Protein AF-A0A520ZR31-F1 (afdb_monomer_lite)

Foldseek 3Di:
DDDPVNVVVVVLVVQQVVQVVLLVVLLVVLCVCVVPLDDQAQCVVVLLVLLLCVLCVPPVCVVPDGDDDDQALACQVVVVSVPNVCSVDVSVNVSVLLSCLLSLLLVLLQLLVCLQPVTGHNVSSVCSVVSCDPCNSNCSRLLSNLQSLLSNLNSVLSNCPVPDPVVSCVSNVVSLVVSSSSHVVSSVVSVVVVVVVVVVVVVVVVVVVVD

Secondary structure (DSSP, 8-state):
---HHHHHHHHHHHHHHHHHHHHHHHHHHHGGGTT-SS-S-TTHHHHHHHHHHHH-TTSTTTTT--------S--HHHHHHTSHHHHS-HHHHHHHHHHHHHHHHHHHHHHHHHHHHSS--SGGGGGGGGTTSHHHHHT-HHHHHHHHHHHHHHHHHHHGGGS-HHHHHHHHHHHHHHHHHH-HHHHHHHHHHHHHHHHHHHHHHHHTT--

Sequence (211 aa):
MTTAADERRDAEVGEGLIAALGFLALAAVNLILWPIDYPPLVDLPNHLARHAIQCDPESGLARYYEYGFVWVPNLTAELIHALPMACASLLTTQKVLIQLATTGLLASVLVLHFAVWRRWSVWPLLAAFASHHMAFAYGFENYMLAMPPVLLVLAVWFTMAGCGPVARLLAMVPLAGAVYVLHVYAFAFLFGAIALLEAGFWWRGRARMSG

Radius of gyration: 20.99 Å; chains: 1; bounding box: 55×36×74 Å

Structure (mmCIF, N/CA/C/O backbone):
data_AF-A0A520ZR31-F1
#
_entry.id   AF-A0A520ZR31-F1
#
loop_
_atom_site.group_PDB
_atom_site.id
_atom_site.type_symbol
_atom_site.label_atom_id
_atom_site.label_alt_id
_atom_site.label_comp_id
_atom_site.label_asym_id
_atom_site.label_entity_id
_atom_site.label_seq_id
_atom_site.pdbx_PDB_ins_code
_atom_site.Cartn_x
_atom_site.Cartn_y
_atom_site.Cartn_z
_atom_site.occupancy
_atom_site.B_iso_or_equiv
_atom_site.auth_seq_id
_atom_site.auth_comp_id
_atom_site.auth_asym_id
_atom_site.auth_atom_id
_atom_site.pdbx_PDB_model_num
ATOM 1 N N . MET A 1 1 ? -3.424 20.682 39.945 1.00 70.25 1 MET A N 1
ATOM 2 C CA . MET A 1 1 ? -3.963 19.349 40.272 1.00 70.25 1 MET A CA 1
ATOM 3 C C . MET A 1 1 ? -4.589 18.835 38.987 1.00 70.25 1 MET A C 1
ATOM 5 O O . MET A 1 1 ? -5.661 19.300 38.621 1.00 70.25 1 MET A O 1
ATOM 9 N N . THR A 1 2 ? -3.837 18.052 38.214 1.00 68.06 2 THR A N 1
ATOM 10 C CA . THR A 1 2 ? -4.302 17.449 36.956 1.00 68.06 2 THR A CA 1
ATOM 11 C C . THR A 1 2 ? -5.425 16.465 37.268 1.00 68.06 2 THR A C 1
ATOM 13 O O . THR A 1 2 ? -5.414 15.803 38.305 1.00 68.06 2 THR A O 1
ATOM 16 N N . THR A 1 3 ? -6.457 16.437 36.429 1.00 85.12 3 THR A N 1
ATOM 17 C CA . THR A 1 3 ? -7.585 15.515 36.619 1.00 85.12 3 THR A CA 1
ATOM 18 C C . THR A 1 3 ? -7.261 14.172 35.965 1.00 85.12 3 THR A C 1
ATOM 20 O O . THR A 1 3 ? -6.494 14.130 35.009 1.00 85.12 3 THR A O 1
ATOM 23 N N . ALA A 1 4 ? -7.888 13.077 36.400 1.00 81.56 4 ALA A N 1
ATOM 24 C CA . ALA A 1 4 ? -7.701 11.757 35.779 1.00 81.56 4 ALA A CA 1
ATOM 25 C C . ALA A 1 4 ? -8.040 11.727 34.266 1.00 81.56 4 ALA A C 1
ATOM 27 O O . ALA A 1 4 ? -7.573 10.856 33.532 1.00 81.56 4 ALA A O 1
ATOM 28 N N . ALA A 1 5 ? -8.856 12.674 33.787 1.00 79.31 5 ALA A N 1
ATOM 29 C CA . ALA A 1 5 ? -9.145 12.855 32.364 1.00 79.31 5 ALA A CA 1
ATOM 30 C C . ALA A 1 5 ? -7.967 13.487 31.599 1.00 79.31 5 ALA A C 1
ATOM 32 O O . ALA A 1 5 ? -7.744 13.149 30.439 1.00 79.31 5 ALA A O 1
ATOM 33 N N . ASP A 1 6 ? -7.213 14.370 32.255 1.00 80.19 6 ASP A N 1
ATOM 34 C CA . ASP A 1 6 ? -6.007 15.002 31.711 1.00 80.19 6 ASP A CA 1
ATOM 35 C C . ASP A 1 6 ? -4.883 13.966 31.572 1.00 80.19 6 ASP A C 1
ATOM 37 O O . ASP A 1 6 ? -4.320 13.802 30.497 1.00 80.19 6 ASP A O 1
ATOM 41 N N . GLU A 1 7 ? -4.682 13.139 32.605 1.00 80.69 7 GLU A N 1
ATOM 42 C CA . GLU A 1 7 ? -3.691 12.051 32.593 1.00 80.69 7 GLU A CA 1
ATOM 43 C C . GLU A 1 7 ? -3.974 10.999 31.508 1.00 80.69 7 GLU A C 1
ATOM 45 O O . GLU A 1 7 ? -3.055 10.517 30.846 1.00 80.69 7 GLU A O 1
ATOM 50 N N . ARG A 1 8 ? -5.251 10.653 31.280 1.00 79.69 8 ARG A N 1
ATOM 51 C CA . ARG A 1 8 ? -5.645 9.756 30.179 1.00 79.69 8 ARG A CA 1
ATOM 52 C C . ARG A 1 8 ? -5.356 10.359 28.812 1.00 79.69 8 ARG A C 1
ATOM 54 O O . ARG A 1 8 ? -4.862 9.653 27.937 1.00 79.69 8 ARG A O 1
ATOM 61 N N . ARG A 1 9 ? -5.671 11.641 28.626 1.00 81.81 9 ARG A N 1
ATOM 62 C CA . ARG A 1 9 ? -5.416 12.343 27.367 1.00 81.81 9 ARG A CA 1
ATOM 63 C C . ARG A 1 9 ? -3.918 12.418 27.083 1.00 81.81 9 ARG A C 1
ATOM 65 O O . ARG A 1 9 ? -3.506 12.133 25.964 1.00 81.81 9 ARG A O 1
ATOM 72 N N . ASP A 1 10 ? -3.113 12.738 28.089 1.00 83.81 10 ASP A N 1
ATOM 73 C CA . ASP A 1 10 ? -1.657 12.813 27.958 1.00 83.81 10 ASP A CA 1
ATOM 74 C C . ASP A 1 10 ? -1.046 11.444 27.633 1.00 83.81 10 ASP A C 1
ATOM 76 O O . ASP A 1 10 ? -0.162 11.347 26.780 1.00 83.81 10 ASP A O 1
ATOM 80 N N . ALA A 1 11 ? -1.563 10.366 28.233 1.00 81.69 11 ALA A N 1
ATOM 81 C CA . ALA A 1 11 ? -1.160 9.001 27.901 1.00 81.69 11 ALA A CA 1
ATOM 82 C C . ALA A 1 11 ? -1.515 8.617 26.451 1.00 81.69 11 ALA A C 1
ATOM 84 O O . ALA A 1 11 ? -0.679 8.053 25.747 1.00 81.69 11 ALA A O 1
ATOM 85 N N . GLU A 1 12 ? -2.716 8.960 25.971 1.00 83.75 12 GLU A N 1
ATOM 86 C CA . GLU A 1 12 ? -3.128 8.715 24.578 1.00 83.75 12 GLU A CA 1
ATOM 87 C C . GLU A 1 12 ? -2.285 9.513 23.572 1.00 83.75 12 GLU A C 1
ATOM 89 O O . GLU A 1 12 ? -1.893 8.983 22.528 1.00 83.75 12 GLU A O 1
ATOM 94 N N . VAL A 1 13 ? -1.961 10.771 23.893 1.00 86.12 13 VAL A N 1
ATOM 95 C CA . VAL A 1 13 ? -1.046 11.602 23.096 1.00 86.12 13 VAL A CA 1
ATOM 96 C C . VAL A 1 13 ? 0.357 10.990 23.081 1.00 86.12 13 VAL A C 1
ATOM 98 O O . VAL A 1 13 ? 0.978 10.913 22.019 1.00 86.12 13 VAL A O 1
ATOM 101 N N . GLY A 1 14 ? 0.836 10.499 24.226 1.00 90.75 14 GLY A N 1
ATOM 102 C CA . GLY A 1 14 ? 2.114 9.801 24.348 1.00 90.75 14 GLY A CA 1
ATOM 103 C C . GLY A 1 14 ? 2.182 8.535 23.490 1.00 90.75 14 GLY A C 1
ATOM 104 O O . GLY A 1 14 ? 3.116 8.379 22.704 1.00 90.75 14 GLY A O 1
ATOM 105 N N . GLU A 1 15 ? 1.177 7.657 23.570 1.00 90.75 15 GLU A N 1
ATOM 106 C CA . GLU A 1 15 ? 1.105 6.450 22.734 1.00 90.75 15 GLU A CA 1
ATOM 107 C C . GLU A 1 15 ? 1.037 6.786 21.239 1.00 90.75 15 GLU A C 1
ATOM 109 O O . GLU A 1 15 ? 1.707 6.138 20.432 1.00 90.75 15 GLU A O 1
ATOM 114 N N . GLY A 1 16 ? 0.274 7.818 20.864 1.00 92.81 16 GLY A N 1
ATOM 115 C CA . GLY A 1 16 ? 0.200 8.304 19.486 1.00 92.81 16 GLY A CA 1
ATOM 116 C C . GLY A 1 16 ? 1.547 8.796 18.962 1.00 92.81 16 GLY A C 1
ATOM 117 O O . GLY A 1 16 ? 1.956 8.424 17.860 1.00 92.81 16 GLY A O 1
ATOM 118 N N . LEU A 1 17 ? 2.276 9.573 19.766 1.00 95.00 17 LEU A N 1
ATOM 119 C CA . LEU A 1 17 ? 3.610 10.050 19.416 1.00 95.00 17 LEU A CA 1
ATOM 120 C C . LEU A 1 17 ? 4.601 8.892 19.254 1.00 95.00 17 LEU A C 1
ATOM 122 O O . LEU A 1 17 ? 5.339 8.854 18.271 1.00 95.00 17 LEU A O 1
ATOM 126 N N . ILE A 1 18 ? 4.597 7.924 20.174 1.00 95.94 18 ILE A N 1
ATOM 127 C CA . ILE A 1 18 ? 5.477 6.749 20.094 1.00 95.94 18 ILE A CA 1
ATOM 128 C C . ILE A 1 18 ? 5.146 5.917 18.850 1.00 95.94 18 ILE A C 1
ATOM 130 O O . ILE A 1 18 ? 6.059 5.494 18.142 1.00 95.94 18 ILE A O 1
ATOM 134 N N . ALA A 1 19 ? 3.862 5.715 18.539 1.00 95.38 19 ALA A N 1
ATOM 135 C CA . ALA A 1 19 ? 3.447 5.005 17.332 1.00 95.38 19 ALA A CA 1
ATOM 136 C C . ALA A 1 19 ? 3.922 5.723 16.056 1.00 95.38 19 ALA A C 1
ATOM 138 O O . ALA A 1 19 ? 4.444 5.076 15.148 1.00 95.38 19 ALA A O 1
ATOM 139 N N . ALA A 1 20 ? 3.805 7.054 16.004 1.00 96.00 20 ALA A N 1
ATOM 140 C CA . ALA A 1 20 ? 4.274 7.858 14.878 1.00 96.00 20 ALA A CA 1
ATOM 141 C C . ALA A 1 20 ? 5.803 7.808 14.722 1.00 96.00 20 ALA A C 1
ATOM 143 O O . ALA A 1 20 ? 6.303 7.577 13.622 1.00 96.00 20 ALA A O 1
ATOM 144 N N . LEU A 1 21 ? 6.557 7.965 15.814 1.00 97.50 21 LEU A N 1
ATOM 145 C CA . LEU A 1 21 ? 8.019 7.864 15.796 1.00 97.50 21 LEU A CA 1
ATOM 146 C C . LEU A 1 21 ? 8.485 6.457 15.409 1.00 97.50 21 LEU A C 1
ATOM 148 O O . LEU A 1 21 ? 9.407 6.315 14.611 1.00 97.50 21 LEU A O 1
ATOM 152 N N . GLY A 1 22 ? 7.820 5.418 15.919 1.00 96.94 22 GLY A N 1
ATOM 153 C CA . GLY A 1 22 ? 8.087 4.031 15.549 1.00 96.94 22 GLY A CA 1
ATOM 154 C C . GLY A 1 22 ? 7.812 3.760 14.069 1.00 96.94 22 GLY A C 1
ATOM 155 O O . GLY A 1 22 ? 8.634 3.138 13.399 1.00 96.94 22 GLY A O 1
ATOM 156 N N . PHE A 1 23 ? 6.710 4.286 13.526 1.00 97.19 23 PHE A N 1
ATOM 157 C CA . PHE A 1 23 ? 6.430 4.245 12.090 1.00 97.19 23 PHE A CA 1
ATOM 158 C C . PHE A 1 23 ? 7.540 4.920 11.276 1.00 97.19 23 PHE A C 1
ATOM 160 O O . PHE A 1 23 ? 8.053 4.314 10.337 1.00 97.19 23 PHE A O 1
ATOM 167 N N . LEU A 1 24 ? 7.941 6.141 11.645 1.00 97.69 24 LEU A N 1
ATOM 168 C CA . LEU A 1 24 ? 8.998 6.879 10.948 1.00 97.69 24 LEU A CA 1
ATOM 169 C C . LEU A 1 24 ? 10.338 6.140 11.005 1.00 97.69 24 LEU A C 1
ATOM 171 O O . LEU A 1 24 ? 11.027 6.058 9.991 1.00 97.69 24 LEU A O 1
ATOM 175 N N . ALA A 1 25 ? 10.686 5.557 12.153 1.00 97.19 25 ALA A N 1
ATOM 176 C CA . ALA A 1 25 ? 11.896 4.758 12.305 1.00 97.19 25 ALA A CA 1
ATOM 177 C C . ALA A 1 25 ? 11.877 3.524 11.390 1.00 97.19 25 ALA A C 1
ATOM 179 O O . ALA A 1 25 ? 12.841 3.281 10.671 1.00 97.19 25 ALA A O 1
ATOM 180 N N . LEU A 1 26 ? 10.770 2.777 11.349 1.00 96.19 26 LEU A N 1
ATOM 181 C CA . LEU A 1 26 ? 10.626 1.602 10.480 1.00 96.19 26 LEU A CA 1
ATOM 182 C C . LEU A 1 26 ? 10.616 1.979 8.991 1.00 96.19 26 LEU A C 1
ATOM 184 O O . LEU A 1 26 ? 11.239 1.301 8.175 1.00 96.19 26 LEU A O 1
ATOM 188 N N . ALA A 1 27 ? 9.966 3.087 8.634 1.00 95.50 27 ALA A N 1
ATOM 189 C CA . ALA A 1 27 ? 10.002 3.625 7.280 1.00 95.50 27 ALA A CA 1
ATOM 190 C C . ALA A 1 27 ? 11.425 4.034 6.869 1.00 95.50 27 ALA A C 1
ATOM 192 O O . ALA A 1 27 ? 11.837 3.754 5.744 1.00 95.50 27 ALA A O 1
ATOM 193 N N . ALA A 1 28 ? 12.190 4.638 7.783 1.00 96.69 28 ALA A N 1
ATOM 194 C CA . ALA A 1 28 ? 13.588 4.984 7.561 1.00 96.69 28 ALA A CA 1
ATOM 195 C C . ALA A 1 28 ? 14.481 3.741 7.428 1.00 96.69 28 ALA A C 1
ATOM 197 O O . ALA A 1 28 ? 15.374 3.734 6.588 1.00 96.69 28 ALA A O 1
ATOM 198 N N . VAL A 1 29 ? 14.220 2.667 8.183 1.00 94.75 29 VAL A N 1
ATOM 199 C CA . VAL A 1 29 ? 14.941 1.391 8.027 1.00 94.75 29 VAL A CA 1
ATOM 200 C C . VAL A 1 29 ? 14.784 0.837 6.608 1.00 94.75 29 VAL A C 1
ATOM 202 O O . VAL A 1 29 ? 15.775 0.399 6.030 1.00 94.75 29 VAL A O 1
ATOM 205 N N . ASN A 1 30 ? 13.596 0.929 5.997 1.00 92.88 30 ASN A N 1
ATOM 206 C CA . ASN A 1 30 ? 13.391 0.495 4.604 1.00 92.88 30 ASN A CA 1
ATOM 207 C C . ASN A 1 30 ? 14.244 1.274 3.583 1.00 92.88 30 ASN A C 1
ATOM 209 O O . ASN A 1 30 ? 14.534 0.747 2.507 1.00 92.88 30 ASN A O 1
ATOM 213 N N . LEU A 1 31 ? 14.735 2.474 3.925 1.00 95.19 31 LEU A N 1
ATOM 214 C CA . LEU A 1 31 ? 15.651 3.227 3.061 1.00 95.19 31 LEU A CA 1
ATOM 215 C C . LEU A 1 31 ? 17.005 2.528 2.871 1.00 95.19 31 LEU A C 1
ATOM 217 O O . LEU A 1 31 ? 17.737 2.887 1.953 1.00 95.19 31 LEU A O 1
ATOM 221 N N . ILE A 1 32 ? 17.330 1.491 3.654 1.00 94.31 32 ILE A N 1
ATOM 222 C CA . ILE A 1 32 ? 18.516 0.652 3.423 1.00 94.31 32 ILE A CA 1
ATOM 223 C C . ILE A 1 32 ? 18.528 0.003 2.027 1.00 94.31 32 ILE A C 1
ATOM 225 O O . ILE A 1 32 ? 19.590 -0.358 1.528 1.00 94.31 32 ILE A O 1
ATOM 229 N N . LEU A 1 33 ? 17.363 -0.113 1.377 1.00 92.75 33 LEU A N 1
ATOM 230 C CA . LEU A 1 33 ? 17.231 -0.645 0.020 1.00 92.75 33 LEU A CA 1
ATOM 231 C C . LEU A 1 33 ? 17.555 0.386 -1.074 1.00 92.75 33 LEU A C 1
ATOM 233 O O . LEU A 1 33 ? 17.868 -0.001 -2.192 1.00 92.75 33 LEU A O 1
ATOM 237 N N . TRP A 1 34 ? 17.523 1.690 -0.782 1.00 95.88 34 TRP A N 1
ATOM 238 C CA . TRP A 1 34 ? 17.747 2.745 -1.781 1.00 95.88 34 TRP A CA 1
ATOM 239 C C . TRP A 1 34 ? 19.108 2.736 -2.494 1.00 95.88 34 TRP A C 1
ATOM 241 O O . TRP A 1 34 ? 19.127 3.042 -3.691 1.00 95.88 34 TRP A O 1
ATOM 251 N N . PRO A 1 35 ? 20.245 2.415 -1.844 1.00 96.38 35 PRO A N 1
ATOM 252 C CA . PRO A 1 35 ? 21.516 2.288 -2.555 1.00 96.38 35 PRO A CA 1
ATOM 253 C C . PRO A 1 35 ? 21.599 1.026 -3.430 1.00 96.38 35 PRO A C 1
ATOM 255 O O . PRO A 1 35 ? 22.564 0.877 -4.172 1.00 96.38 35 PRO A O 1
ATOM 258 N N . ILE A 1 36 ? 20.622 0.116 -3.355 1.00 95.06 36 ILE A N 1
ATOM 259 C CA . ILE A 1 36 ? 20.589 -1.124 -4.131 1.00 95.06 36 ILE A CA 1
ATOM 260 C C . ILE A 1 36 ? 19.706 -0.896 -5.360 1.00 95.06 36 ILE A C 1
ATOM 262 O O . ILE A 1 36 ? 18.491 -0.757 -5.246 1.00 95.06 36 ILE A O 1
ATOM 266 N N . ASP A 1 37 ? 20.306 -0.852 -6.549 1.00 92.81 37 ASP A N 1
ATOM 267 C CA . ASP A 1 37 ? 19.548 -0.628 -7.790 1.00 92.81 37 ASP A CA 1
ATOM 268 C C . ASP A 1 37 ? 18.672 -1.827 -8.169 1.00 92.81 37 ASP A C 1
ATOM 270 O O . ASP A 1 37 ? 17.550 -1.654 -8.638 1.00 92.81 37 ASP A O 1
ATOM 274 N N . TYR A 1 38 ? 19.167 -3.037 -7.904 1.00 92.75 38 TYR A N 1
ATOM 275 C CA . TYR A 1 38 ? 18.485 -4.292 -8.205 1.00 92.75 38 TYR A CA 1
ATOM 276 C C . TYR A 1 38 ? 18.408 -5.149 -6.940 1.00 92.75 38 TYR A C 1
ATOM 278 O O . TYR A 1 38 ? 19.211 -6.074 -6.773 1.00 92.75 38 TYR A O 1
ATOM 286 N N . PRO A 1 39 ? 17.497 -4.834 -5.998 1.00 92.50 39 PRO A N 1
ATOM 287 C CA . PRO A 1 39 ? 17.237 -5.738 -4.888 1.00 92.50 39 PRO A CA 1
ATOM 288 C C . PRO A 1 39 ? 16.816 -7.108 -5.442 1.00 92.50 39 PRO A C 1
ATOM 290 O O . PRO A 1 39 ? 16.224 -7.165 -6.523 1.00 92.50 39 PRO A O 1
ATOM 293 N N . PRO A 1 40 ? 17.112 -8.215 -4.736 1.00 91.62 40 PRO A N 1
ATOM 294 C CA . PRO A 1 40 ? 16.908 -9.575 -5.236 1.00 91.62 40 PRO A CA 1
ATOM 295 C C . PRO A 1 40 ? 15.423 -9.983 -5.201 1.00 91.62 40 PRO A C 1
ATOM 297 O O . PRO A 1 40 ? 15.048 -10.952 -4.546 1.00 91.62 40 PRO A O 1
ATOM 300 N N . LEU A 1 41 ? 14.573 -9.215 -5.882 1.00 95.75 41 LEU A N 1
ATOM 301 C CA . LEU A 1 41 ? 13.160 -9.493 -6.090 1.00 95.75 41 LEU A CA 1
ATOM 302 C C . LEU A 1 41 ? 13.023 -10.239 -7.416 1.00 95.75 41 LEU A C 1
ATOM 304 O O . LEU A 1 41 ? 13.463 -9.739 -8.451 1.00 95.75 41 LEU A O 1
ATOM 308 N N . VAL A 1 42 ? 12.435 -11.434 -7.381 1.00 97.19 42 VAL A N 1
ATOM 309 C CA . VAL A 1 42 ? 12.464 -12.373 -8.518 1.00 97.19 42 VAL A CA 1
ATOM 310 C C . VAL A 1 42 ? 11.916 -11.753 -9.809 1.00 97.19 42 VAL A C 1
ATOM 312 O O . VAL A 1 42 ? 12.553 -11.881 -10.851 1.00 97.19 42 VAL A O 1
ATOM 315 N N . ASP A 1 43 ? 10.778 -11.059 -9.740 1.00 96.12 43 ASP A N 1
ATOM 316 C CA . ASP A 1 43 ? 10.097 -10.502 -10.918 1.00 96.12 43 ASP A CA 1
ATOM 317 C C . ASP A 1 43 ? 10.460 -9.035 -11.218 1.00 96.12 43 ASP A C 1
ATOM 319 O O . ASP A 1 43 ? 9.988 -8.451 -12.191 1.00 96.12 43 ASP A O 1
ATOM 323 N N . LEU A 1 44 ? 11.342 -8.413 -10.427 1.00 95.44 44 LEU A N 1
ATOM 324 C CA . LEU A 1 44 ? 11.736 -7.017 -10.648 1.00 95.44 44 LEU A CA 1
ATOM 325 C C . LEU A 1 44 ? 12.303 -6.751 -12.060 1.00 95.44 44 LEU A C 1
ATOM 327 O O . LEU A 1 44 ? 11.913 -5.752 -12.668 1.00 95.44 44 LEU A O 1
ATOM 331 N N . PRO A 1 45 ? 13.179 -7.604 -12.631 1.00 95.56 45 PRO A N 1
ATOM 332 C CA . PRO A 1 45 ? 13.667 -7.392 -13.993 1.00 95.56 45 PRO A CA 1
ATOM 333 C C . PRO A 1 45 ? 12.545 -7.362 -15.038 1.00 95.56 45 PRO A C 1
ATOM 335 O O . PRO A 1 45 ? 12.617 -6.589 -15.991 1.00 95.56 45 PRO A O 1
ATOM 338 N N . ASN A 1 46 ? 11.499 -8.171 -14.849 1.00 94.88 46 ASN A N 1
ATOM 339 C CA . ASN A 1 46 ? 10.342 -8.220 -15.738 1.00 94.88 46 ASN A CA 1
ATOM 340 C C . ASN A 1 46 ? 9.527 -6.917 -15.663 1.00 94.88 46 ASN A C 1
ATOM 342 O O . ASN A 1 46 ? 9.214 -6.329 -16.699 1.00 94.88 46 ASN A O 1
ATOM 346 N N . HIS A 1 47 ? 9.270 -6.410 -14.452 1.00 95.06 47 HIS A N 1
ATOM 347 C CA . HIS A 1 47 ? 8.610 -5.116 -14.246 1.00 95.06 47 HIS A CA 1
ATOM 348 C C . HIS A 1 47 ? 9.381 -3.963 -14.904 1.00 95.06 47 HIS A C 1
ATOM 350 O O . HIS A 1 47 ? 8.815 -3.202 -15.692 1.00 95.06 47 HIS A O 1
ATOM 356 N N . LEU A 1 48 ? 10.695 -3.875 -14.667 1.00 95.75 48 LEU A N 1
ATOM 357 C CA . LEU A 1 48 ? 11.538 -2.839 -15.271 1.00 95.75 48 LEU A CA 1
ATOM 358 C C . LEU A 1 48 ? 11.551 -2.919 -16.803 1.00 95.75 48 LEU A C 1
ATOM 360 O O . LEU A 1 48 ? 11.441 -1.889 -17.466 1.00 95.75 48 LEU A O 1
ATOM 364 N N . ALA A 1 49 ? 11.651 -4.123 -17.376 1.00 94.31 49 ALA A N 1
ATOM 365 C CA . ALA A 1 49 ? 11.631 -4.311 -18.826 1.00 94.31 49 ALA A CA 1
ATOM 366 C C . ALA A 1 49 ? 10.294 -3.871 -19.441 1.00 94.31 49 ALA A C 1
ATOM 368 O O . ALA A 1 49 ? 10.275 -3.163 -20.450 1.00 94.31 49 ALA A O 1
ATOM 369 N N . ARG A 1 50 ? 9.174 -4.239 -18.808 1.00 94.25 50 ARG A N 1
ATOM 370 C CA . ARG A 1 50 ? 7.837 -3.837 -19.252 1.00 94.25 50 ARG A CA 1
ATOM 371 C C . ARG A 1 50 ? 7.661 -2.321 -19.217 1.00 94.25 50 ARG A C 1
ATOM 373 O O . ARG A 1 50 ? 7.168 -1.748 -20.187 1.00 94.25 50 ARG A O 1
ATOM 380 N N . HIS A 1 51 ? 8.082 -1.668 -18.136 1.00 95.88 51 HIS A N 1
ATOM 381 C CA . HIS A 1 51 ? 7.950 -0.217 -18.013 1.00 95.88 51 HIS A CA 1
ATOM 382 C C . HIS A 1 51 ? 8.941 0.550 -18.892 1.00 95.88 51 HIS A C 1
ATOM 384 O O . HIS A 1 51 ? 8.605 1.634 -19.357 1.00 95.88 51 HIS A O 1
ATOM 390 N N . ALA A 1 52 ? 10.101 -0.025 -19.223 1.00 95.75 52 ALA A N 1
ATOM 391 C CA . ALA A 1 52 ? 10.984 0.534 -20.246 1.00 95.75 52 ALA A CA 1
ATOM 392 C C . ALA A 1 52 ? 10.302 0.601 -21.619 1.00 95.75 52 ALA A C 1
ATOM 394 O O . ALA A 1 52 ? 10.358 1.638 -22.272 1.00 95.75 52 ALA A O 1
ATOM 395 N N . ILE A 1 53 ? 9.593 -0.461 -22.017 1.00 95.81 53 ILE A N 1
ATOM 396 C CA . ILE A 1 53 ? 8.821 -0.487 -23.270 1.00 95.81 53 ILE A CA 1
ATOM 397 C C . ILE A 1 53 ? 7.618 0.472 -23.202 1.00 95.81 53 ILE A C 1
ATOM 399 O O . ILE A 1 53 ? 7.329 1.159 -24.174 1.00 95.81 53 ILE A O 1
ATOM 403 N N . GLN A 1 54 ? 6.931 0.561 -22.057 1.00 96.06 54 GLN A N 1
ATOM 404 C CA . GLN A 1 54 ? 5.819 1.502 -21.856 1.00 96.06 54 GLN A CA 1
ATOM 405 C C . GLN A 1 54 ? 6.254 2.971 -21.955 1.00 96.06 54 GLN A C 1
ATOM 407 O O . GLN A 1 54 ? 5.535 3.789 -22.525 1.00 96.06 54 GLN A O 1
ATOM 412 N N . CYS A 1 55 ? 7.392 3.311 -21.353 1.00 96.56 55 CYS A N 1
ATOM 413 C CA . CYS A 1 55 ? 7.885 4.682 -21.261 1.00 96.56 55 CYS A CA 1
ATOM 414 C C . CYS A 1 55 ? 8.592 5.159 -22.535 1.00 96.56 55 CYS A C 1
ATOM 416 O O . CYS A 1 55 ? 8.643 6.365 -22.772 1.00 96.56 55 CYS A O 1
ATOM 418 N N . ASP A 1 56 ? 9.127 4.238 -23.340 1.00 95.75 56 ASP A N 1
ATOM 419 C CA . ASP A 1 56 ? 9.753 4.527 -24.632 1.00 95.75 56 ASP A CA 1
ATOM 420 C C . ASP A 1 56 ? 9.317 3.498 -25.699 1.00 95.75 56 ASP A C 1
ATOM 422 O O . ASP A 1 56 ? 10.080 2.589 -26.066 1.00 95.75 56 ASP A O 1
ATOM 426 N N . PRO A 1 57 ? 8.067 3.605 -26.191 1.00 93.75 57 PRO A N 1
ATOM 427 C CA . PRO A 1 57 ? 7.501 2.645 -27.138 1.00 93.75 57 PRO A CA 1
ATOM 428 C C . PRO A 1 57 ? 8.189 2.674 -28.508 1.00 93.75 57 PRO A C 1
ATOM 430 O O . PRO A 1 57 ? 8.129 1.684 -29.229 1.00 93.75 57 PRO A O 1
ATOM 433 N N . GLU A 1 58 ? 8.888 3.764 -28.841 1.00 94.31 58 GLU A N 1
ATOM 434 C CA . GLU A 1 58 ? 9.630 3.945 -30.098 1.00 94.31 58 GLU A CA 1
ATOM 435 C C . GLU A 1 58 ? 11.125 3.605 -29.957 1.00 94.31 58 GLU A C 1
ATOM 437 O O . GLU A 1 58 ? 11.928 3.852 -30.863 1.00 94.31 58 GLU A O 1
ATOM 442 N N . SER A 1 59 ? 11.526 3.041 -28.812 1.00 94.19 59 SER A N 1
ATOM 443 C CA . SER A 1 59 ? 12.908 2.647 -28.552 1.00 94.19 59 SER A CA 1
ATOM 444 C C . SER A 1 59 ? 13.419 1.615 -29.563 1.00 94.19 59 SER A C 1
ATOM 446 O O . SER A 1 59 ? 12.679 0.985 -30.319 1.00 94.19 59 SER A O 1
ATOM 448 N N . GLY A 1 60 ? 14.720 1.312 -29.509 1.00 93.19 60 GLY A N 1
ATOM 449 C CA . GLY A 1 60 ? 15.296 0.223 -30.304 1.00 93.19 60 GLY A CA 1
ATOM 450 C C . GLY A 1 60 ? 14.645 -1.154 -30.074 1.00 93.19 60 GLY A C 1
ATOM 451 O O . GLY A 1 60 ? 14.875 -2.055 -30.886 1.00 93.19 60 GLY A O 1
ATOM 452 N N . LEU A 1 61 ? 13.853 -1.320 -29.004 1.00 93.06 61 LEU A N 1
ATOM 453 C CA . LEU A 1 61 ? 13.066 -2.520 -28.702 1.00 93.06 61 LEU A CA 1
ATOM 454 C C . LEU A 1 61 ? 11.762 -2.612 -29.507 1.00 93.06 61 LEU A C 1
ATOM 456 O O . LEU A 1 61 ? 11.251 -3.723 -29.644 1.00 93.06 61 LEU A O 1
ATOM 460 N N . ALA A 1 62 ? 11.280 -1.513 -30.099 1.00 93.06 62 ALA A N 1
ATOM 461 C CA . ALA A 1 62 ? 10.048 -1.451 -30.896 1.00 93.06 62 ALA A CA 1
ATOM 462 C C . ALA A 1 62 ? 10.034 -2.441 -32.076 1.00 93.06 62 ALA A C 1
ATOM 464 O O . ALA A 1 62 ? 8.990 -2.874 -32.550 1.00 93.06 62 ALA A O 1
ATOM 465 N N . ARG A 1 63 ? 11.219 -2.865 -32.538 1.00 95.38 63 ARG A N 1
ATOM 466 C CA . ARG A 1 63 ? 11.375 -3.889 -33.586 1.00 95.38 63 ARG A CA 1
ATOM 467 C C . ARG A 1 63 ? 11.052 -5.319 -33.131 1.00 95.38 63 ARG A C 1
ATOM 469 O O . ARG A 1 63 ? 10.972 -6.211 -33.971 1.00 95.38 63 ARG A O 1
ATOM 476 N N . TYR A 1 64 ? 10.948 -5.550 -31.823 1.00 95.38 64 TYR A N 1
ATOM 477 C CA . TYR A 1 64 ? 10.678 -6.861 -31.221 1.00 95.38 64 TYR A CA 1
ATOM 478 C C . TYR A 1 64 ? 9.432 -6.865 -30.336 1.00 95.38 64 TYR A C 1
ATOM 480 O O . TYR A 1 64 ? 8.807 -7.911 -30.185 1.00 95.38 64 TYR A O 1
ATOM 488 N N . TYR A 1 65 ? 9.099 -5.723 -29.734 1.00 95.12 65 TYR A N 1
ATOM 489 C CA . TYR A 1 65 ? 8.029 -5.593 -28.756 1.00 95.12 65 TYR A CA 1
ATOM 490 C C . TYR A 1 65 ? 7.172 -4.374 -29.071 1.00 95.12 65 TYR A C 1
ATOM 492 O O . TYR A 1 65 ? 7.695 -3.320 -29.410 1.00 95.12 65 TYR A O 1
ATOM 500 N N . GLU A 1 66 ? 5.865 -4.516 -28.887 1.00 93.38 66 GLU A N 1
ATOM 501 C CA . GLU A 1 66 ? 4.902 -3.422 -28.962 1.00 93.38 66 GLU A CA 1
ATOM 502 C C . GLU A 1 66 ? 4.304 -3.197 -27.572 1.00 93.38 66 GLU A C 1
ATOM 504 O O . GLU A 1 66 ? 3.931 -4.152 -26.880 1.00 93.38 66 GLU A O 1
ATOM 509 N N . TYR A 1 67 ? 4.203 -1.935 -27.150 1.00 93.31 67 TYR A N 1
ATOM 510 C CA . TYR A 1 67 ? 3.447 -1.600 -25.951 1.00 93.31 67 TYR A CA 1
ATOM 511 C C . TYR A 1 67 ? 1.946 -1.602 -26.258 1.00 93.31 67 TYR A C 1
ATOM 513 O O . TYR A 1 67 ? 1.433 -0.705 -26.923 1.00 93.31 67 TYR A O 1
ATOM 521 N N . GLY A 1 68 ? 1.227 -2.582 -25.714 1.00 91.50 68 GLY A N 1
ATOM 522 C CA . GLY A 1 68 ? -0.232 -2.627 -25.741 1.00 91.50 68 GLY A CA 1
ATOM 523 C C . GLY A 1 68 ? -0.812 -2.447 -24.344 1.00 91.50 68 GLY A C 1
ATOM 524 O O . GLY A 1 68 ? -0.648 -3.318 -23.488 1.00 91.50 68 GLY A O 1
ATOM 525 N N . PHE A 1 69 ? -1.530 -1.347 -24.102 1.00 92.25 69 PHE A N 1
ATOM 526 C CA . PHE A 1 69 ? -2.300 -1.216 -22.866 1.00 92.25 69 PHE A CA 1
ATOM 527 C C . PHE A 1 69 ? -3.481 -2.193 -22.886 1.00 92.25 69 PHE A C 1
ATOM 529 O O . PHE A 1 69 ? -4.331 -2.140 -23.775 1.00 92.25 69 PHE A O 1
ATOM 536 N N . VAL A 1 70 ? -3.556 -3.064 -21.880 1.00 92.69 70 VAL A N 1
ATOM 537 C CA . VAL A 1 70 ? -4.645 -4.034 -21.722 1.00 92.69 70 VAL A CA 1
ATOM 538 C C . VAL A 1 70 ? -5.283 -3.843 -20.359 1.00 92.69 70 VAL A C 1
ATOM 540 O O . VAL A 1 70 ? -4.594 -3.785 -19.341 1.00 92.69 70 VAL A O 1
ATOM 543 N N . TRP A 1 71 ? -6.613 -3.776 -20.329 1.00 94.25 71 TRP A N 1
ATOM 544 C CA . TRP A 1 71 ? -7.345 -3.654 -19.077 1.00 94.25 71 TRP A CA 1
ATOM 545 C C . TRP A 1 71 ? -7.426 -5.007 -18.361 1.00 94.25 71 TRP A C 1
ATOM 547 O O . TRP A 1 71 ? -8.244 -5.861 -18.702 1.00 94.25 71 TRP A O 1
ATOM 557 N N . VAL A 1 72 ? -6.553 -5.202 -17.374 1.00 94.81 72 VAL A N 1
ATOM 558 C CA . VAL A 1 72 ? -6.495 -6.394 -16.517 1.00 94.81 72 VAL A CA 1
ATOM 559 C C . VAL A 1 72 ? -6.494 -5.983 -15.042 1.00 94.81 72 VAL A C 1
ATOM 561 O O . VAL A 1 72 ? -6.022 -4.900 -14.721 1.00 94.81 72 VAL A O 1
ATOM 564 N N . PRO A 1 73 ? -6.996 -6.803 -14.108 1.00 96.25 73 PRO A N 1
ATOM 565 C CA . PRO A 1 73 ? -6.971 -6.490 -12.675 1.00 96.25 73 PRO A CA 1
ATOM 566 C C . PRO A 1 73 ? -5.579 -6.744 -12.068 1.00 96.25 73 PRO A C 1
ATOM 568 O O . PRO A 1 73 ? -5.393 -7.633 -11.234 1.00 96.25 73 PRO A O 1
ATOM 571 N N . ASN A 1 74 ? -4.588 -6.016 -12.585 1.00 96.75 74 ASN A N 1
ATOM 572 C CA . ASN A 1 74 ? -3.166 -6.073 -12.253 1.00 96.75 74 ASN A CA 1
ATOM 573 C C . ASN A 1 74 ? -2.452 -4.850 -12.870 1.00 96.75 74 ASN A C 1
ATOM 575 O O . ASN A 1 74 ? -1.549 -5.023 -13.685 1.00 96.75 74 ASN A O 1
ATOM 579 N N . LEU A 1 75 ? -2.933 -3.634 -12.582 1.00 96.81 75 LEU A N 1
ATOM 580 C CA . LEU A 1 75 ? -2.539 -2.413 -13.309 1.00 96.81 75 LEU A CA 1
ATOM 581 C C . LEU A 1 75 ? -1.814 -1.359 -12.467 1.00 96.81 75 LEU A C 1
ATOM 583 O O . LEU A 1 75 ? -1.587 -0.254 -12.956 1.00 96.81 75 LEU A O 1
ATOM 587 N N . THR A 1 76 ? -1.493 -1.634 -11.202 1.00 96.62 76 THR A N 1
ATOM 588 C CA . THR A 1 76 ? -0.998 -0.590 -10.293 1.00 96.62 76 THR A CA 1
ATOM 589 C C . THR A 1 76 ? 0.225 0.157 -10.840 1.00 96.62 76 THR A C 1
ATOM 591 O O . THR A 1 76 ? 0.187 1.382 -10.958 1.00 96.62 76 THR A O 1
ATOM 594 N N . ALA A 1 77 ? 1.291 -0.551 -11.207 1.00 95.44 77 ALA A N 1
ATOM 595 C CA . ALA A 1 77 ? 2.528 0.037 -11.701 1.00 95.44 77 ALA A CA 1
ATOM 596 C C . ALA A 1 77 ? 2.365 0.627 -13.110 1.00 95.44 77 ALA A C 1
ATOM 598 O O . ALA A 1 77 ? 2.922 1.685 -13.398 1.00 95.44 77 ALA A O 1
ATOM 599 N N . GLU A 1 78 ? 1.548 0.017 -13.973 1.00 95.19 78 GLU A N 1
ATOM 600 C CA . GLU A 1 78 ? 1.229 0.535 -15.308 1.00 95.19 78 GLU A CA 1
ATOM 601 C C . GLU A 1 78 ? 0.518 1.888 -15.238 1.00 95.19 78 GLU A C 1
ATOM 603 O O . GLU A 1 78 ? 0.862 2.802 -15.987 1.00 95.19 78 GLU A O 1
ATOM 608 N N . LEU A 1 79 ? -0.446 2.041 -14.324 1.00 96.38 79 LEU A N 1
ATOM 609 C CA . LEU A 1 79 ? -1.145 3.309 -14.105 1.00 96.38 79 LEU A CA 1
ATOM 610 C C . LEU A 1 79 ? -0.209 4.386 -13.550 1.00 96.38 79 LEU A C 1
ATOM 612 O O . LEU A 1 79 ? -0.368 5.558 -13.883 1.00 96.38 79 LEU A O 1
ATOM 616 N N . ILE A 1 80 ? 0.783 4.008 -12.742 1.00 96.81 80 ILE A N 1
ATOM 617 C CA . ILE A 1 80 ? 1.795 4.946 -12.244 1.00 96.81 80 ILE A CA 1
ATOM 618 C C . ILE A 1 80 ? 2.712 5.399 -13.382 1.00 96.81 80 ILE A C 1
ATOM 620 O O . ILE A 1 80 ? 2.937 6.597 -13.537 1.00 96.81 80 ILE A O 1
ATOM 624 N N . HIS A 1 81 ? 3.174 4.476 -14.227 1.00 96.44 81 HIS A N 1
ATOM 625 C CA . HIS A 1 81 ? 4.004 4.793 -15.394 1.00 96.44 81 HIS A CA 1
ATOM 626 C C . HIS A 1 81 ? 3.235 5.482 -16.531 1.00 96.44 81 HIS A C 1
ATOM 628 O O . HIS A 1 81 ? 3.846 5.973 -17.474 1.00 96.44 81 HIS A O 1
ATOM 634 N N . ALA A 1 82 ? 1.906 5.602 -16.441 1.00 94.31 82 ALA A N 1
ATOM 635 C CA . ALA A 1 82 ? 1.149 6.510 -17.302 1.00 94.31 82 ALA A CA 1
ATOM 636 C C . ALA A 1 82 ? 1.423 7.994 -16.977 1.00 94.31 82 ALA A C 1
ATOM 638 O O . ALA A 1 82 ? 1.130 8.870 -17.792 1.00 94.31 82 ALA A O 1
ATOM 639 N N . LEU A 1 83 ? 1.991 8.297 -15.802 1.00 94.88 83 LEU A N 1
ATOM 640 C CA . LEU A 1 83 ? 2.454 9.636 -15.448 1.00 94.88 83 LEU A CA 1
ATOM 641 C C . LEU A 1 83 ? 3.853 9.867 -16.051 1.00 94.88 83 LEU A C 1
ATOM 643 O O . LEU A 1 83 ? 4.787 9.162 -15.669 1.00 94.88 83 LEU A O 1
ATOM 647 N N . PRO A 1 84 ? 4.070 10.892 -16.900 1.00 91.38 84 PRO A N 1
ATOM 648 C CA . PRO A 1 84 ? 5.366 11.104 -17.560 1.00 91.38 84 PRO A CA 1
ATOM 649 C C . PRO A 1 84 ? 6.556 11.223 -16.597 1.00 91.38 84 PRO A C 1
ATOM 651 O O . PRO A 1 84 ? 7.659 10.774 -16.893 1.00 91.38 84 PRO A O 1
ATOM 654 N N . MET A 1 85 ? 6.336 11.786 -15.405 1.00 94.62 85 MET A N 1
ATOM 655 C CA . MET A 1 85 ? 7.367 11.903 -14.366 1.00 94.62 85 MET A CA 1
ATOM 656 C C . MET A 1 85 ? 7.869 10.550 -13.845 1.00 94.62 85 MET A C 1
ATOM 658 O O . MET A 1 85 ? 9.028 10.449 -13.454 1.00 94.62 85 MET A O 1
ATOM 662 N N . ALA A 1 86 ? 7.029 9.511 -13.869 1.00 95.88 86 ALA A N 1
ATOM 663 C CA . ALA A 1 86 ? 7.417 8.163 -13.467 1.00 95.88 86 ALA A CA 1
ATOM 664 C C . ALA A 1 86 ? 8.358 7.506 -14.496 1.00 95.88 86 ALA A C 1
ATOM 666 O O . ALA A 1 86 ? 9.149 6.635 -14.140 1.00 95.88 86 ALA A O 1
ATOM 667 N N . CYS A 1 87 ? 8.340 7.976 -15.747 1.00 96.38 87 CYS A N 1
ATOM 668 C CA . CYS A 1 87 ? 9.221 7.515 -16.818 1.00 96.38 87 CYS A CA 1
ATOM 669 C C . CYS A 1 87 ? 10.586 8.221 -16.851 1.00 96.38 87 CYS A C 1
ATOM 671 O O . CYS A 1 87 ? 11.491 7.759 -17.538 1.00 96.38 87 CYS A O 1
ATOM 673 N N . ALA A 1 88 ? 10.770 9.315 -16.101 1.00 95.62 88 ALA A N 1
ATOM 674 C CA . ALA A 1 88 ? 12.029 10.068 -16.094 1.00 95.62 88 ALA A CA 1
ATOM 675 C C . ALA A 1 88 ? 13.207 9.258 -15.519 1.00 95.62 88 ALA A C 1
ATOM 677 O O . ALA A 1 88 ? 14.354 9.454 -15.914 1.00 95.62 88 ALA A O 1
ATOM 678 N N . SER A 1 89 ? 12.927 8.355 -14.576 1.00 95.81 89 SER A N 1
ATOM 679 C CA . SER A 1 89 ? 13.893 7.397 -14.038 1.00 95.81 89 SER A CA 1
ATOM 680 C C . SER A 1 89 ? 13.156 6.171 -13.510 1.00 95.81 89 SER A C 1
ATOM 682 O O . SER A 1 89 ? 12.615 6.197 -12.403 1.00 95.81 89 SER A O 1
ATOM 684 N N . LEU A 1 90 ? 13.170 5.084 -14.286 1.00 95.44 90 LEU A N 1
ATOM 685 C CA . LEU A 1 90 ? 12.531 3.819 -13.905 1.00 95.44 90 LEU A CA 1
ATOM 686 C C . LEU A 1 90 ? 13.064 3.289 -12.572 1.00 95.44 90 LEU A C 1
ATOM 688 O O . LEU A 1 90 ? 12.285 2.884 -11.719 1.00 95.44 90 LEU A O 1
ATOM 692 N N . LEU A 1 91 ? 14.381 3.360 -12.351 1.00 95.62 91 LEU A N 1
ATOM 693 C CA . LEU A 1 91 ? 14.992 2.907 -11.098 1.00 95.62 91 LEU A CA 1
ATOM 694 C C . LEU A 1 91 ? 14.524 3.737 -9.900 1.00 95.62 91 LEU A C 1
ATOM 696 O O . LEU A 1 91 ? 14.249 3.187 -8.836 1.00 95.62 91 LEU A O 1
ATOM 700 N N . THR A 1 92 ? 14.408 5.059 -10.053 1.00 96.94 92 THR A N 1
ATOM 701 C CA . THR A 1 92 ? 13.913 5.919 -8.969 1.00 96.94 92 THR A CA 1
ATOM 702 C C . THR A 1 92 ? 12.444 5.637 -8.685 1.00 96.94 92 THR A C 1
ATOM 704 O O . THR A 1 92 ? 12.080 5.466 -7.522 1.00 96.94 92 THR A O 1
ATOM 707 N N . THR A 1 93 ? 11.612 5.543 -9.725 1.00 97.38 93 THR A N 1
ATOM 708 C CA . THR A 1 93 ? 10.196 5.183 -9.587 1.00 97.38 93 THR A CA 1
ATOM 709 C C . THR A 1 93 ? 10.064 3.845 -8.874 1.00 97.38 93 THR A C 1
ATOM 711 O O . THR A 1 93 ? 9.378 3.766 -7.860 1.00 97.38 93 THR A O 1
ATOM 714 N N . GLN A 1 94 ? 10.814 2.829 -9.293 1.00 96.06 94 GLN A N 1
ATOM 715 C CA . GLN A 1 94 ? 10.815 1.515 -8.663 1.00 96.06 94 GLN A CA 1
ATOM 716 C C . GLN A 1 94 ? 11.186 1.560 -7.173 1.00 96.06 94 GLN A C 1
ATOM 718 O O . GLN A 1 94 ? 10.523 0.933 -6.346 1.00 96.06 94 GLN A O 1
ATOM 723 N N . LYS A 1 95 ? 12.220 2.325 -6.798 1.00 96.62 95 LYS A N 1
ATOM 724 C CA . LYS A 1 95 ? 12.609 2.515 -5.388 1.00 96.62 95 LYS A CA 1
ATOM 725 C C . LYS A 1 95 ? 11.476 3.146 -4.578 1.00 96.62 95 LYS A C 1
ATOM 727 O O . LYS A 1 95 ? 11.205 2.715 -3.456 1.00 96.62 95 LYS A O 1
ATOM 732 N N . VAL A 1 96 ? 10.775 4.123 -5.156 1.00 97.25 96 VAL A N 1
ATOM 733 C CA . VAL A 1 96 ? 9.588 4.737 -4.544 1.00 97.25 96 VAL A CA 1
ATOM 734 C C . VAL A 1 96 ? 8.449 3.724 -4.401 1.00 97.25 96 VAL A C 1
ATOM 736 O O . VAL A 1 96 ? 7.825 3.682 -3.343 1.00 97.25 96 VAL A O 1
ATOM 739 N N . LEU A 1 97 ? 8.201 2.876 -5.402 1.00 96.75 97 LEU A N 1
ATOM 740 C CA . LEU A 1 97 ? 7.156 1.848 -5.351 1.00 96.75 97 LEU A CA 1
ATOM 741 C C . LEU A 1 97 ? 7.428 0.801 -4.267 1.00 96.75 97 LEU A C 1
ATOM 743 O O . LEU A 1 97 ? 6.543 0.510 -3.464 1.00 96.75 97 LEU A O 1
ATOM 747 N N . ILE A 1 98 ? 8.662 0.306 -4.160 1.00 96.06 98 ILE A N 1
ATOM 748 C CA . ILE A 1 98 ? 9.071 -0.624 -3.094 1.00 96.06 98 ILE A CA 1
ATOM 749 C C . ILE A 1 98 ? 8.896 0.022 -1.710 1.00 96.06 98 ILE A C 1
ATOM 751 O O . ILE A 1 98 ? 8.365 -0.600 -0.780 1.00 96.06 98 ILE A O 1
ATOM 755 N N . GLN A 1 99 ? 9.295 1.290 -1.566 1.00 96.56 99 GLN A N 1
ATOM 756 C CA . GLN A 1 99 ? 9.115 2.040 -0.324 1.00 96.56 99 GLN A CA 1
ATOM 757 C C . GLN A 1 99 ? 7.628 2.218 0.013 1.00 96.56 99 GLN A C 1
ATOM 759 O O . GLN A 1 99 ? 7.226 2.033 1.163 1.00 96.56 99 GLN A O 1
ATOM 764 N N . LEU A 1 100 ? 6.796 2.552 -0.976 1.00 96.69 100 LEU A N 1
ATOM 765 C CA . LEU A 1 100 ? 5.360 2.747 -0.801 1.00 96.69 100 LEU A CA 1
ATOM 766 C C . LEU A 1 100 ? 4.654 1.437 -0.448 1.00 96.69 100 LEU A C 1
ATOM 768 O O . LEU A 1 100 ? 3.808 1.425 0.439 1.00 96.69 100 LEU A O 1
ATOM 772 N N . ALA A 1 101 ? 5.022 0.329 -1.085 1.00 95.44 101 ALA A N 1
ATOM 773 C CA . ALA A 1 101 ? 4.445 -0.978 -0.805 1.00 95.44 101 ALA A CA 1
ATOM 774 C C . ALA A 1 101 ? 4.709 -1.411 0.649 1.00 95.44 101 ALA A C 1
ATOM 776 O O . ALA A 1 101 ? 3.794 -1.809 1.371 1.00 95.44 101 ALA A O 1
ATOM 777 N N . THR A 1 102 ? 5.954 -1.275 1.111 1.00 94.12 102 THR A N 1
ATOM 778 C CA . THR A 1 102 ? 6.358 -1.699 2.462 1.00 94.12 102 THR A CA 1
ATOM 779 C C . THR A 1 102 ? 5.836 -0.774 3.560 1.00 94.12 102 THR A C 1
ATOM 781 O O . THR A 1 102 ? 5.294 -1.247 4.564 1.00 94.12 102 THR A O 1
ATOM 784 N N . THR A 1 103 ? 5.970 0.544 3.388 1.00 95.44 103 THR A N 1
ATOM 785 C CA . THR A 1 103 ? 5.542 1.530 4.399 1.00 95.44 103 THR A CA 1
ATOM 786 C C . THR A 1 103 ? 4.053 1.827 4.348 1.00 95.44 103 THR A C 1
ATOM 788 O O . THR A 1 103 ? 3.441 2.039 5.393 1.00 95.44 103 THR A O 1
ATOM 791 N N . GLY A 1 104 ? 3.445 1.773 3.163 1.00 96.38 104 GLY A N 1
ATOM 792 C CA . GLY A 1 104 ? 2.004 1.883 2.987 1.00 96.38 104 GLY A CA 1
ATOM 793 C C . GLY A 1 104 ? 1.277 0.774 3.733 1.00 96.38 104 GLY A C 1
ATOM 794 O O . GLY A 1 104 ? 0.294 1.056 4.418 1.00 96.38 104 GLY A O 1
ATOM 795 N N . LEU A 1 105 ? 1.791 -0.464 3.693 1.00 95.75 105 LEU A N 1
ATOM 796 C CA . LEU A 1 105 ? 1.210 -1.568 4.457 1.00 95.75 105 LEU A CA 1
ATOM 797 C C . LEU A 1 105 ? 1.192 -1.223 5.949 1.00 95.75 105 LEU A C 1
ATOM 799 O O . LEU A 1 105 ? 0.128 -1.227 6.564 1.00 95.75 105 LEU A O 1
ATOM 803 N N . LEU A 1 106 ? 2.335 -0.820 6.506 1.00 95.81 106 LEU A N 1
ATOM 804 C CA . LEU A 1 106 ? 2.453 -0.428 7.911 1.00 95.81 106 LEU A CA 1
ATOM 805 C C . LEU A 1 106 ? 1.499 0.721 8.285 1.00 95.81 106 LEU A C 1
ATOM 807 O O . LEU A 1 106 ? 0.777 0.633 9.280 1.00 95.81 106 LEU A O 1
ATOM 811 N N . ALA A 1 107 ? 1.454 1.774 7.464 1.00 96.69 107 ALA A N 1
ATOM 812 C CA . ALA A 1 107 ? 0.569 2.917 7.664 1.00 96.69 107 ALA A CA 1
ATOM 813 C C . ALA A 1 107 ? -0.909 2.499 7.649 1.00 96.69 107 ALA A C 1
ATOM 815 O O . ALA A 1 107 ? -1.689 2.897 8.512 1.00 96.69 107 ALA A O 1
ATOM 816 N N . SER A 1 108 ? -1.299 1.650 6.701 1.00 97.81 108 SER A N 1
ATOM 817 C CA . SER A 1 108 ? -2.681 1.194 6.566 1.00 97.81 108 SER A CA 1
ATOM 818 C C . SER A 1 108 ? -3.130 0.285 7.718 1.00 97.81 108 SER A C 1
ATOM 820 O O . SER A 1 108 ? -4.282 0.376 8.139 1.00 97.81 108 SER A O 1
ATOM 822 N N . VAL A 1 109 ? -2.228 -0.512 8.313 1.00 97.38 109 VAL A N 1
ATOM 823 C CA . VAL A 1 109 ? -2.519 -1.284 9.537 1.00 97.38 109 VAL A CA 1
ATOM 824 C C . VAL A 1 109 ? -2.736 -0.351 10.733 1.00 97.38 109 VAL A C 1
ATOM 826 O O . VAL A 1 109 ? -3.672 -0.567 11.502 1.00 97.38 109 VAL A O 1
ATOM 829 N N . LEU A 1 110 ? -1.927 0.705 10.885 1.00 96.94 110 LEU A N 1
ATOM 830 C CA . LEU A 1 110 ? -2.130 1.726 11.925 1.00 96.94 110 LEU A CA 1
ATOM 831 C C . LEU A 1 110 ? -3.491 2.420 11.774 1.00 96.94 110 LEU A C 1
ATOM 833 O O . LEU A 1 110 ? -4.227 2.555 12.752 1.00 96.94 110 LEU A O 1
ATOM 837 N N . VAL A 1 111 ? -3.850 2.810 10.548 1.00 97.69 111 VAL A N 1
ATOM 838 C CA . VAL A 1 111 ? -5.148 3.436 10.248 1.00 97.69 111 VAL A CA 1
ATOM 839 C C . VAL A 1 111 ? -6.303 2.479 10.538 1.00 97.69 111 VAL A C 1
ATOM 841 O O . VAL A 1 111 ? -7.271 2.872 11.188 1.00 97.69 111 VAL A O 1
ATOM 844 N N . LEU A 1 112 ? -6.202 1.217 10.113 1.00 97.81 112 LEU A N 1
ATOM 845 C CA . LEU A 1 112 ? -7.214 0.200 10.395 1.00 97.81 112 LEU A CA 1
ATOM 846 C C . LEU A 1 112 ? -7.363 -0.043 11.900 1.00 97.81 112 LEU A C 1
ATOM 848 O O . LEU A 1 112 ? -8.485 -0.126 12.399 1.00 97.81 112 LEU A O 1
ATOM 852 N N . HIS A 1 113 ? -6.254 -0.094 12.639 1.00 97.38 113 HIS A N 1
ATOM 853 C CA . HIS A 1 113 ? -6.290 -0.195 14.092 1.00 97.38 113 HIS A CA 1
ATOM 854 C C . HIS A 1 113 ? -7.050 0.983 14.707 1.00 97.38 113 HIS A C 1
ATOM 856 O O . HIS A 1 113 ? -7.993 0.793 15.477 1.00 97.38 113 HIS A O 1
ATOM 862 N N . PHE A 1 114 ? -6.709 2.209 14.321 1.00 96.00 114 PHE A N 1
ATOM 863 C CA . PHE A 1 114 ? -7.411 3.379 14.828 1.00 96.00 114 PHE A CA 1
ATOM 864 C C . PHE A 1 114 ? -8.906 3.366 14.463 1.00 96.00 114 PHE A C 1
ATOM 866 O O . PHE A 1 114 ? -9.746 3.708 15.294 1.00 96.00 114 PHE A O 1
ATOM 873 N N . ALA A 1 115 ? -9.272 2.919 13.260 1.00 96.62 115 ALA A N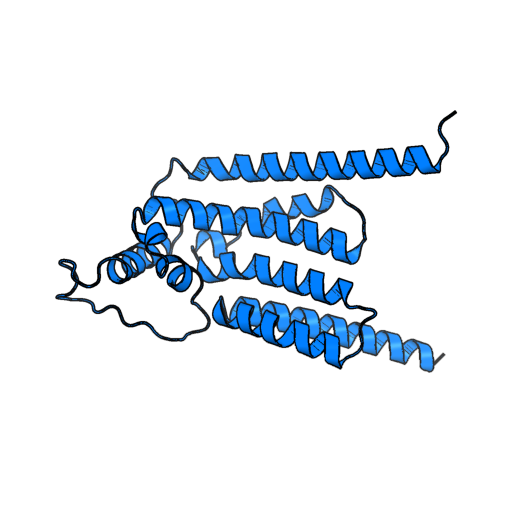 1
ATOM 874 C CA . ALA A 1 115 ? -10.670 2.819 12.842 1.00 96.62 115 ALA A CA 1
ATOM 875 C C . ALA A 1 115 ? -11.484 1.837 13.703 1.00 96.62 115 ALA A C 1
ATOM 877 O O . ALA A 1 115 ? -12.644 2.114 14.012 1.00 96.62 115 ALA A O 1
ATOM 878 N N . VAL A 1 116 ? -10.874 0.725 14.123 1.00 95.88 116 VAL A N 1
ATOM 879 C CA . VAL A 1 116 ? -11.527 -0.311 14.937 1.00 95.88 116 VAL A CA 1
ATOM 880 C C . VAL A 1 116 ? -11.575 0.070 16.417 1.00 95.88 116 VAL A C 1
ATOM 882 O O . VAL A 1 116 ? -12.627 -0.037 17.045 1.00 95.88 116 VAL A O 1
ATOM 885 N N . TRP A 1 117 ? -10.452 0.507 16.992 1.00 94.88 117 TRP A N 1
ATOM 886 C CA . TRP A 1 117 ? -10.319 0.711 18.441 1.00 94.88 117 TRP A CA 1
ATOM 887 C C . TRP A 1 117 ? -10.421 2.171 18.888 1.00 94.88 117 TRP A C 1
ATOM 889 O O . TRP A 1 117 ? -10.504 2.422 20.088 1.00 94.88 117 TRP A O 1
ATOM 899 N N . ARG A 1 118 ? -10.422 3.130 17.952 1.00 93.94 118 ARG A N 1
ATOM 900 C CA . ARG A 1 118 ? -10.489 4.585 18.202 1.00 93.94 118 ARG A CA 1
ATOM 901 C C . ARG A 1 118 ? -9.399 5.116 19.135 1.00 93.94 118 ARG A C 1
ATOM 903 O O . ARG A 1 118 ? -9.583 6.147 19.771 1.00 93.94 118 ARG A O 1
ATOM 910 N N . ARG A 1 119 ? -8.262 4.425 19.187 1.00 93.19 119 ARG A N 1
ATOM 911 C CA . ARG A 1 119 ? -7.075 4.805 19.952 1.00 93.19 119 ARG A CA 1
ATOM 912 C C . ARG A 1 119 ? -5.822 4.451 19.171 1.00 93.19 119 ARG A C 1
ATOM 914 O O . ARG A 1 119 ? -5.841 3.526 18.355 1.00 93.19 119 ARG A O 1
ATOM 921 N N . TRP A 1 120 ? -4.751 5.191 19.418 1.00 91.81 120 TRP A N 1
ATOM 922 C CA . TRP A 1 120 ? -3.438 4.842 18.895 1.00 91.81 120 TRP A CA 1
ATOM 923 C C . TRP A 1 120 ? -2.828 3.704 19.703 1.00 91.81 120 TRP A C 1
ATOM 925 O O . TRP A 1 120 ? -3.219 3.447 20.838 1.00 91.81 120 TRP A O 1
ATOM 935 N N . SER A 1 121 ? -1.899 2.984 19.084 1.00 92.88 121 SER A N 1
ATOM 936 C CA . SER A 1 121 ? -1.136 1.946 19.753 1.00 92.88 121 SER A CA 1
ATOM 937 C C . SER A 1 121 ? 0.136 1.647 18.975 1.00 92.88 121 SER A C 1
ATOM 939 O O . SER A 1 121 ? 0.186 1.822 17.758 1.00 92.88 121 SER A O 1
ATOM 941 N N . VAL A 1 122 ? 1.149 1.144 19.677 1.00 93.81 122 VAL A N 1
ATOM 942 C CA . VAL A 1 122 ? 2.397 0.655 19.080 1.00 93.81 122 VAL A CA 1
ATOM 943 C C . VAL A 1 122 ? 2.264 -0.760 18.516 1.00 93.81 122 VAL A C 1
ATOM 945 O O . VAL A 1 122 ? 3.024 -1.138 17.633 1.00 93.81 122 VAL A O 1
ATOM 948 N N . TRP A 1 123 ? 1.284 -1.545 18.975 1.00 95.06 123 TRP A N 1
ATOM 949 C CA . TRP A 1 123 ? 1.103 -2.941 18.554 1.00 95.06 123 TRP A CA 1
ATOM 950 C C . TRP A 1 123 ? 0.949 -3.148 17.037 1.00 95.06 123 TRP A C 1
ATOM 952 O O . TRP A 1 123 ? 1.542 -4.097 16.522 1.00 95.06 123 TRP A O 1
ATOM 962 N N . PRO A 1 124 ? 0.240 -2.281 16.286 1.00 95.12 124 PRO A N 1
ATOM 963 C CA . PRO A 1 124 ? 0.196 -2.345 14.824 1.00 95.12 124 PRO A CA 1
ATOM 964 C C . PRO A 1 124 ? 1.570 -2.322 14.149 1.00 95.12 124 PRO A C 1
ATOM 966 O O . PRO A 1 124 ? 1.704 -2.846 13.047 1.00 95.12 124 PRO A O 1
ATOM 969 N N . LEU A 1 125 ? 2.601 -1.762 14.798 1.00 94.56 125 LEU A N 1
ATOM 970 C CA . LEU A 1 125 ? 3.950 -1.705 14.235 1.00 94.56 125 LEU A CA 1
ATOM 971 C C . LEU A 1 125 ? 4.588 -3.089 14.069 1.00 94.56 125 LEU A C 1
ATOM 973 O O . LEU A 1 125 ? 5.481 -3.251 13.240 1.00 94.56 125 LEU A O 1
ATOM 977 N N . LEU A 1 126 ? 4.085 -4.111 14.771 1.00 94.19 126 LEU A N 1
ATOM 978 C CA . LEU A 1 126 ? 4.486 -5.502 14.546 1.00 94.19 126 LEU A CA 1
ATOM 979 C C . LEU A 1 126 ? 4.184 -5.981 13.116 1.00 94.19 126 LEU A C 1
ATOM 981 O O . LEU A 1 126 ? 4.806 -6.933 12.652 1.00 94.19 126 LEU A O 1
ATOM 985 N N . ALA A 1 127 ? 3.299 -5.302 12.376 1.00 92.56 127 ALA 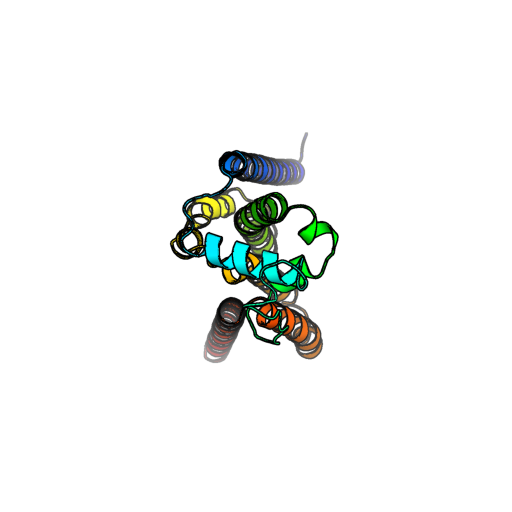A N 1
ATOM 986 C CA . ALA A 1 127 ? 3.078 -5.586 10.961 1.00 92.56 127 ALA A CA 1
ATOM 987 C C . ALA A 1 127 ? 4.338 -5.398 10.098 1.00 92.56 127 ALA A C 1
ATOM 989 O O . ALA A 1 127 ? 4.422 -6.000 9.031 1.00 92.56 127 ALA A O 1
ATOM 990 N N . ALA A 1 128 ? 5.346 -4.650 10.564 1.00 92.06 128 ALA A N 1
ATOM 991 C CA . ALA A 1 128 ? 6.621 -4.517 9.861 1.00 92.06 128 ALA A CA 1
ATOM 992 C C . ALA A 1 128 ? 7.342 -5.863 9.659 1.00 92.06 128 ALA A C 1
ATOM 994 O O . ALA A 1 128 ? 8.003 -6.054 8.639 1.00 92.06 128 ALA A O 1
ATOM 995 N N . PHE A 1 129 ? 7.155 -6.832 10.567 1.00 89.31 129 PHE A N 1
ATOM 996 C CA . PHE A 1 129 ? 7.674 -8.195 10.390 1.00 89.31 129 PHE A CA 1
ATOM 997 C C . PHE A 1 129 ? 7.026 -8.923 9.206 1.00 89.31 129 PHE A C 1
ATOM 999 O O . PHE A 1 129 ? 7.644 -9.797 8.605 1.00 89.31 129 PHE A O 1
ATOM 1006 N N . ALA A 1 130 ? 5.798 -8.547 8.841 1.00 88.06 130 ALA A N 1
ATOM 1007 C CA . ALA A 1 130 ? 5.083 -9.098 7.697 1.00 88.06 130 ALA A CA 1
ATOM 1008 C C . ALA A 1 130 ? 5.342 -8.321 6.391 1.00 88.06 130 ALA A C 1
ATOM 1010 O O . ALA A 1 130 ? 4.944 -8.786 5.324 1.00 88.06 130 ALA A O 1
ATOM 1011 N N . SER A 1 131 ? 6.022 -7.167 6.427 1.00 87.69 131 SER A N 1
ATOM 1012 C CA . SER A 1 131 ? 6.271 -6.353 5.225 1.00 87.69 131 SER A CA 1
ATOM 1013 C C . SER A 1 131 ? 7.217 -7.024 4.218 1.00 87.69 131 SER A C 1
ATOM 1015 O O . SER A 1 131 ? 7.085 -6.782 3.023 1.00 87.69 131 SER A O 1
ATOM 1017 N N . HIS A 1 132 ? 8.104 -7.916 4.671 1.00 89.69 132 HIS A N 1
ATOM 1018 C CA . HIS A 1 132 ? 9.084 -8.635 3.841 1.00 89.69 132 HIS A CA 1
ATOM 1019 C C . HIS A 1 132 ? 8.749 -10.132 3.737 1.00 89.69 132 HIS A C 1
ATOM 1021 O O . HIS A 1 132 ? 9.542 -11.003 4.086 1.00 89.69 132 HIS A O 1
ATOM 1027 N N . HIS A 1 133 ? 7.525 -10.434 3.312 1.00 91.94 133 HIS A N 1
ATOM 1028 C CA . HIS A 1 133 ? 7.015 -11.797 3.149 1.00 91.94 133 HIS A CA 1
ATOM 1029 C C . HIS A 1 133 ? 7.353 -12.381 1.766 1.00 91.94 133 HIS A C 1
ATOM 1031 O O . HIS A 1 133 ? 7.962 -11.732 0.921 1.00 91.94 133 HIS A O 1
ATOM 1037 N N . MET A 1 134 ? 6.918 -13.614 1.496 1.00 94.38 134 MET A N 1
ATOM 1038 C CA . MET A 1 134 ? 7.222 -14.299 0.233 1.00 94.38 134 MET A CA 1
ATOM 1039 C C . MET A 1 134 ? 6.797 -13.516 -1.019 1.00 94.38 134 MET A C 1
ATOM 1041 O O . MET A 1 134 ? 7.569 -13.454 -1.966 1.00 94.38 134 MET A O 1
ATOM 1045 N N . ALA A 1 135 ? 5.629 -12.864 -1.035 1.00 94.88 135 ALA A N 1
ATOM 1046 C CA . ALA A 1 135 ? 5.225 -12.066 -2.200 1.00 94.88 135 ALA A CA 1
ATOM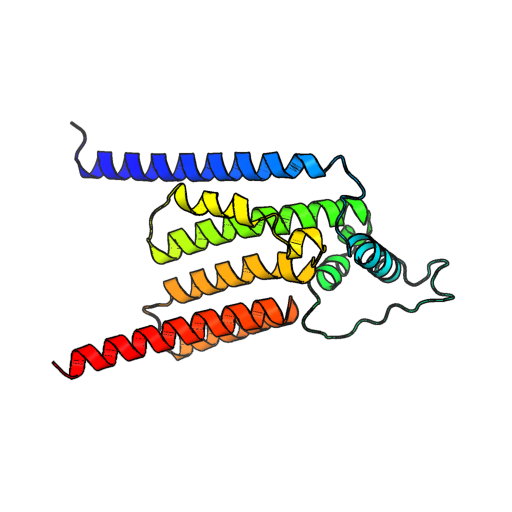 1047 C C . ALA A 1 135 ? 6.133 -10.841 -2.423 1.00 94.88 135 ALA A C 1
ATOM 1049 O O . ALA A 1 135 ? 6.372 -10.479 -3.573 1.00 94.88 135 ALA A O 1
ATOM 1050 N N . PHE A 1 136 ? 6.695 -10.266 -1.346 1.00 95.25 136 PHE A N 1
ATOM 1051 C CA . PHE A 1 136 ? 7.762 -9.264 -1.443 1.00 95.25 136 PHE A CA 1
ATOM 1052 C C . PHE A 1 136 ? 8.985 -9.857 -2.136 1.00 95.25 136 PHE A C 1
ATOM 1054 O O . PHE A 1 136 ? 9.422 -9.319 -3.144 1.00 95.25 136 PHE A O 1
ATOM 1061 N N . ALA A 1 137 ? 9.493 -10.996 -1.659 1.00 95.69 137 ALA A N 1
ATOM 1062 C CA . ALA A 1 137 ? 10.681 -11.632 -2.237 1.00 95.69 137 ALA A CA 1
ATOM 1063 C C . ALA A 1 137 ? 10.500 -12.019 -3.718 1.00 95.69 137 ALA A C 1
ATOM 1065 O O . ALA A 1 137 ? 11.444 -11.940 -4.500 1.00 95.69 137 ALA A O 1
ATOM 1066 N N . TYR A 1 138 ? 9.286 -12.393 -4.125 1.00 97.19 138 TYR A N 1
ATOM 1067 C CA . TYR A 1 138 ? 8.976 -12.665 -5.529 1.00 97.19 138 TYR A CA 1
ATOM 1068 C C . TYR A 1 138 ? 8.821 -11.404 -6.387 1.00 97.19 138 TYR A C 1
ATOM 1070 O O . TYR A 1 138 ? 8.853 -11.508 -7.606 1.00 97.19 138 TYR A O 1
ATOM 1078 N N . GLY A 1 139 ? 8.695 -10.220 -5.786 1.00 95.62 139 GLY A N 1
ATOM 1079 C CA . GLY A 1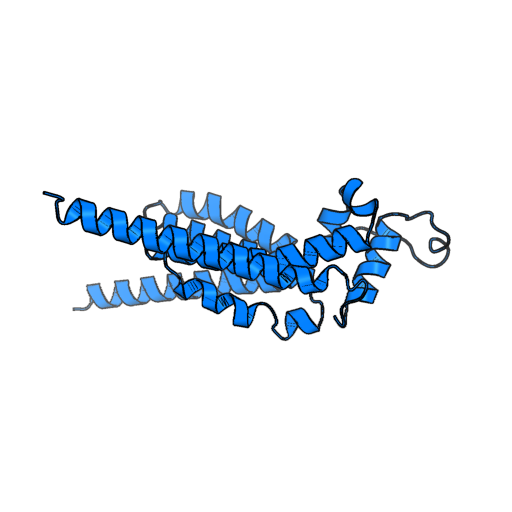 139 ? 8.501 -8.977 -6.523 1.00 95.62 139 GLY A CA 1
ATOM 1080 C C . GLY A 1 139 ? 7.100 -8.837 -7.110 1.00 95.62 139 GLY A C 1
ATOM 1081 O O . GLY A 1 139 ? 6.968 -8.248 -8.172 1.00 95.62 139 GLY A O 1
ATOM 1082 N N . PHE A 1 140 ? 6.057 -9.354 -6.443 1.00 96.50 140 PHE A N 1
ATOM 1083 C CA . PHE A 1 140 ? 4.660 -9.167 -6.869 1.00 96.50 140 PHE A CA 1
ATOM 1084 C C . PHE A 1 140 ? 4.195 -7.723 -6.619 1.00 96.50 140 PHE A C 1
ATOM 1086 O O . PHE A 1 140 ? 3.348 -7.453 -5.766 1.00 96.50 140 PHE A O 1
ATOM 1093 N N . GLU A 1 141 ? 4.773 -6.784 -7.361 1.00 95.56 141 GLU A N 1
ATOM 1094 C CA . GLU A 1 141 ? 4.698 -5.345 -7.121 1.00 95.56 141 GLU A CA 1
ATOM 1095 C C . GLU A 1 141 ? 3.258 -4.836 -7.038 1.00 95.56 141 GLU A C 1
ATOM 1097 O O . GLU A 1 141 ? 2.858 -4.231 -6.040 1.00 95.56 141 GLU A O 1
ATOM 1102 N N . ASN A 1 142 ? 2.453 -5.137 -8.057 1.00 97.12 142 ASN A N 1
ATOM 1103 C CA . ASN A 1 142 ? 1.072 -4.671 -8.136 1.00 97.12 142 ASN A CA 1
ATOM 1104 C C . ASN A 1 142 ? 0.219 -5.191 -6.976 1.00 97.12 142 ASN A C 1
ATOM 1106 O O . ASN A 1 142 ? -0.596 -4.440 -6.438 1.00 97.12 142 ASN A O 1
ATOM 1110 N N . TYR A 1 143 ? 0.435 -6.439 -6.548 1.00 96.94 143 TYR A N 1
ATOM 1111 C CA . TYR A 1 143 ? -0.211 -7.000 -5.363 1.00 96.94 143 TYR A CA 1
ATOM 1112 C C . TYR A 1 143 ? 0.188 -6.233 -4.103 1.00 96.94 143 TYR A C 1
ATOM 1114 O O . TYR A 1 143 ? -0.673 -5.812 -3.331 1.00 96.94 143 TYR A O 1
ATOM 1122 N N . MET A 1 144 ? 1.487 -6.021 -3.901 1.00 96.50 144 MET A N 1
ATOM 1123 C CA . MET A 1 144 ? 1.992 -5.368 -2.698 1.00 96.50 144 MET A CA 1
ATOM 1124 C C . MET A 1 144 ? 1.545 -3.909 -2.597 1.00 96.50 144 MET A C 1
ATOM 1126 O O . MET A 1 144 ? 1.232 -3.451 -1.502 1.00 96.50 144 MET A O 1
ATOM 1130 N N . LEU A 1 145 ? 1.463 -3.194 -3.721 1.00 97.62 145 LEU A N 1
ATOM 1131 C CA . LEU A 1 145 ? 0.927 -1.832 -3.782 1.00 97.62 145 LEU A CA 1
ATOM 1132 C C . LEU A 1 145 ? -0.601 -1.784 -3.611 1.00 97.62 145 LEU A C 1
ATOM 1134 O O . LEU A 1 145 ? -1.132 -0.773 -3.155 1.00 97.62 145 LEU A O 1
ATOM 1138 N N . ALA A 1 146 ? -1.316 -2.865 -3.937 1.00 98.19 146 ALA A N 1
ATOM 1139 C CA . ALA A 1 146 ? -2.770 -2.951 -3.793 1.00 98.19 146 ALA A CA 1
ATOM 1140 C C . ALA A 1 146 ? -3.237 -3.322 -2.372 1.00 98.19 146 ALA A C 1
ATOM 1142 O O . ALA A 1 146 ? -4.364 -2.995 -1.995 1.00 98.19 146 ALA A O 1
ATOM 1143 N N . MET A 1 147 ? -2.396 -3.965 -1.555 1.00 97.50 147 MET A N 1
ATOM 1144 C CA . MET A 1 147 ? -2.760 -4.368 -0.186 1.00 97.50 147 MET A CA 1
ATOM 1145 C C . MET A 1 147 ? -2.978 -3.197 0.797 1.00 97.50 147 MET A C 1
ATOM 1147 O O . MET A 1 147 ? -3.931 -3.264 1.575 1.00 97.50 147 MET A O 1
ATOM 1151 N N . PRO A 1 148 ? -2.193 -2.102 0.790 1.00 97.75 148 PRO A N 1
ATOM 1152 C CA . PRO A 1 148 ? -2.485 -0.953 1.644 1.00 97.75 148 PRO A CA 1
ATOM 1153 C C . PRO A 1 148 ? -3.870 -0.335 1.380 1.00 97.75 148 PRO A C 1
ATOM 1155 O O . PRO A 1 148 ? -4.624 -0.163 2.342 1.00 97.75 148 PRO A O 1
ATOM 1158 N N . PRO A 1 149 ? -4.284 -0.083 0.117 1.00 98.50 149 PRO A N 1
ATOM 1159 C CA . PRO A 1 149 ? -5.662 0.283 -0.201 1.00 98.50 149 PRO A CA 1
ATOM 1160 C C . PRO A 1 149 ? -6.710 -0.667 0.385 1.00 98.50 149 PRO A C 1
ATOM 1162 O O . PRO A 1 149 ? -7.704 -0.191 0.920 1.00 98.50 149 PRO A O 1
ATOM 1165 N N . VAL A 1 150 ? -6.495 -1.988 0.364 1.00 98.50 150 VAL A N 1
ATOM 1166 C CA . VAL A 1 150 ? -7.432 -2.953 0.972 1.00 98.50 150 VAL A CA 1
ATOM 1167 C C . VAL A 1 150 ? -7.665 -2.662 2.454 1.00 98.50 150 VAL A C 1
ATOM 1169 O O . VAL A 1 150 ? -8.813 -2.591 2.895 1.00 98.50 150 VAL A O 1
ATOM 1172 N N . LEU A 1 151 ? -6.595 -2.458 3.226 1.00 98.25 151 LEU A N 1
ATOM 1173 C CA . LEU A 1 151 ? -6.703 -2.180 4.661 1.00 98.25 151 LEU A CA 1
ATOM 1174 C C . LEU A 1 151 ? -7.324 -0.805 4.939 1.00 98.25 151 LEU A C 1
ATOM 1176 O O . LEU A 1 151 ? -8.104 -0.666 5.881 1.00 98.25 151 LEU A O 1
ATOM 1180 N N . LEU A 1 152 ? -7.048 0.192 4.095 1.00 98.56 152 LEU A N 1
ATOM 1181 C CA . LEU A 1 152 ? -7.698 1.502 4.176 1.00 98.56 152 LEU A CA 1
ATOM 1182 C C . LEU A 1 152 ? -9.198 1.415 3.862 1.00 98.56 152 LEU A C 1
ATOM 1184 O O . LEU A 1 152 ? -10.005 2.015 4.568 1.00 98.56 152 LEU A O 1
ATOM 1188 N N . VAL A 1 153 ? -9.600 0.632 2.857 1.00 98.56 153 VAL A N 1
ATOM 1189 C CA . VAL A 1 153 ? -11.019 0.410 2.539 1.00 98.56 153 VAL A CA 1
ATOM 1190 C C . VAL A 1 153 ? -11.721 -0.340 3.671 1.00 98.56 153 VAL A C 1
ATOM 1192 O O . VAL A 1 153 ? -12.830 0.036 4.047 1.00 98.56 153 VAL A O 1
ATOM 1195 N N . LEU A 1 154 ? -11.069 -1.331 4.289 1.00 98.12 154 LEU A N 1
ATOM 1196 C CA . LEU A 1 154 ? -11.586 -1.972 5.504 1.00 98.12 154 LEU A CA 1
ATOM 1197 C C . LEU A 1 154 ? -11.740 -0.972 6.657 1.00 98.12 154 LEU A C 1
ATOM 1199 O O . LEU A 1 154 ? -12.741 -1.013 7.372 1.00 98.12 154 LEU A O 1
ATOM 1203 N N . ALA A 1 155 ? -10.797 -0.044 6.824 1.00 98.00 155 ALA A N 1
ATOM 1204 C CA . ALA A 1 155 ? -10.895 1.004 7.836 1.00 98.00 155 ALA A CA 1
ATOM 1205 C C . ALA A 1 155 ? -12.123 1.900 7.594 1.00 98.00 155 ALA A C 1
ATOM 1207 O O . ALA A 1 155 ? -12.887 2.162 8.523 1.00 98.00 155 ALA A O 1
ATOM 1208 N N . VAL A 1 156 ? -12.366 2.306 6.341 1.00 97.75 156 VAL A N 1
ATOM 1209 C CA . VAL A 1 156 ? -13.585 3.035 5.948 1.00 97.75 156 VAL A CA 1
ATOM 1210 C C . VAL A 1 156 ? -14.833 2.200 6.246 1.00 97.75 156 VAL A C 1
ATOM 1212 O O . VAL A 1 156 ? -15.786 2.698 6.835 1.00 97.75 156 VAL A O 1
ATOM 1215 N N . TRP A 1 157 ? -14.831 0.911 5.915 1.00 96.75 157 TRP A N 1
ATOM 1216 C CA . TRP A 1 157 ? -15.965 0.031 6.187 1.00 96.75 157 TRP A CA 1
ATOM 1217 C C . TRP A 1 157 ? -16.331 -0.026 7.684 1.00 96.75 157 TRP A C 1
ATOM 1219 O O . TRP A 1 157 ? -17.514 0.055 8.031 1.00 96.75 157 TRP A O 1
ATOM 1229 N N . PHE A 1 158 ? -15.338 -0.087 8.581 1.00 96.00 158 PHE A N 1
ATOM 1230 C CA . PHE A 1 158 ? -15.565 -0.063 10.033 1.00 96.00 158 PHE A CA 1
ATOM 1231 C C . PHE A 1 158 ? -16.131 1.274 10.525 1.00 96.00 158 PHE A C 1
ATOM 1233 O O . PHE A 1 158 ? -17.016 1.286 11.383 1.00 96.00 158 PHE A O 1
ATOM 1240 N N . THR A 1 159 ? -15.677 2.405 9.977 1.00 95.44 159 THR A N 1
ATOM 1241 C CA . THR A 1 159 ? -16.208 3.722 10.373 1.00 95.44 159 THR A CA 1
ATOM 1242 C C . THR A 1 159 ? -17.639 3.952 9.881 1.00 95.44 159 THR A C 1
ATOM 1244 O O . THR A 1 159 ? -18.374 4.738 10.477 1.00 95.44 159 THR A O 1
ATOM 1247 N N . MET A 1 160 ? -18.084 3.198 8.872 1.00 94.50 160 MET A N 1
ATOM 1248 C CA . MET A 1 160 ? -19.449 3.222 8.340 1.00 94.50 160 MET A CA 1
ATOM 1249 C C . MET A 1 160 ? -20.436 2.297 9.076 1.00 94.50 160 MET A C 1
ATOM 1251 O O . MET A 1 160 ? -21.517 2.007 8.554 1.00 94.50 160 MET A O 1
ATOM 1255 N N . ALA A 1 161 ? -20.111 1.814 10.280 1.00 89.12 161 ALA A N 1
ATOM 1256 C CA . ALA A 1 161 ? -20.993 0.937 11.062 1.00 89.12 161 ALA A CA 1
ATOM 1257 C C . ALA A 1 161 ? -22.377 1.553 11.363 1.00 89.12 161 ALA A C 1
ATOM 1259 O O . ALA A 1 161 ? -23.362 0.827 11.443 1.00 89.12 161 ALA A O 1
ATOM 1260 N N . GLY A 1 162 ? -22.462 2.882 11.499 1.00 90.25 162 GLY A N 1
ATOM 1261 C CA . GLY A 1 162 ? -23.723 3.603 11.729 1.00 90.25 162 GLY A CA 1
ATOM 1262 C C . GLY A 1 162 ? -24.460 4.044 10.459 1.00 90.25 162 GLY A C 1
ATOM 1263 O O . GLY A 1 162 ? -25.528 4.644 10.551 1.00 90.25 162 GLY A O 1
ATOM 1264 N N . CYS A 1 163 ? -23.899 3.802 9.273 1.00 93.81 163 CYS A N 1
ATOM 1265 C CA . CYS A 1 163 ? -24.485 4.243 8.010 1.00 93.81 163 CYS A CA 1
ATOM 1266 C C . CYS A 1 163 ? -25.539 3.253 7.498 1.00 93.81 163 CYS A C 1
ATOM 1268 O O . CYS A 1 163 ? -25.395 2.038 7.636 1.00 93.81 163 CYS A O 1
ATOM 1270 N N . GLY A 1 164 ? -26.569 3.771 6.820 1.00 93.94 164 GLY A N 1
ATOM 1271 C CA . GLY A 1 164 ? -27.552 2.939 6.125 1.00 93.94 164 GLY A CA 1
ATOM 1272 C C . GLY A 1 164 ? -26.938 2.117 4.975 1.00 93.94 164 GLY A C 1
ATOM 1273 O O . GLY A 1 164 ? -25.870 2.466 4.457 1.00 93.94 164 GLY A O 1
ATOM 1274 N N . PRO A 1 165 ? -27.621 1.050 4.520 1.00 91.56 165 PRO A N 1
ATOM 1275 C CA . PRO A 1 165 ? -27.087 0.114 3.526 1.00 91.56 165 PRO A CA 1
ATOM 1276 C C . PRO A 1 165 ? -26.767 0.776 2.180 1.00 91.56 165 PRO A C 1
ATOM 1278 O O . PRO A 1 165 ? -25.765 0.438 1.557 1.00 91.56 165 PRO A O 1
ATOM 1281 N N . VAL A 1 166 ? -27.563 1.764 1.757 1.00 95.38 166 VAL A N 1
ATOM 1282 C CA . VAL A 1 166 ? -27.330 2.504 0.504 1.00 95.38 166 VAL A CA 1
ATOM 1283 C C . VAL A 1 166 ? -26.025 3.297 0.565 1.00 95.38 166 VAL A C 1
ATOM 1285 O O . VAL A 1 166 ? -25.221 3.216 -0.356 1.00 95.38 166 VAL A O 1
ATOM 1288 N N . ALA A 1 167 ? -25.772 4.015 1.663 1.00 95.75 167 ALA A N 1
ATOM 1289 C CA . ALA A 1 167 ? -24.535 4.775 1.832 1.00 95.75 167 ALA A CA 1
ATOM 1290 C C . ALA A 1 167 ? -23.309 3.848 1.849 1.00 95.75 167 ALA A C 1
ATOM 1292 O O . ALA A 1 167 ? -22.319 4.129 1.177 1.00 95.75 167 ALA A O 1
ATOM 1293 N N . ARG A 1 168 ? -23.399 2.711 2.557 1.00 94.81 168 ARG A N 1
ATOM 1294 C CA . ARG A 1 168 ? -22.353 1.673 2.557 1.00 94.81 168 ARG A CA 1
ATOM 1295 C C . ARG A 1 168 ? -22.088 1.154 1.147 1.00 94.81 168 ARG A C 1
ATOM 1297 O O . ARG A 1 168 ? -20.933 1.085 0.748 1.00 94.81 168 ARG A O 1
ATOM 1304 N N . LEU A 1 169 ? -23.130 0.848 0.376 1.00 94.56 169 LEU A N 1
ATOM 1305 C CA . LEU A 1 169 ? -22.982 0.363 -0.996 1.00 94.56 169 LEU A CA 1
ATOM 1306 C C . LEU A 1 169 ? -22.323 1.411 -1.906 1.00 94.56 169 LEU A C 1
ATOM 1308 O O . LEU A 1 169 ? -21.354 1.096 -2.592 1.00 94.56 169 LEU A O 1
ATOM 1312 N N . LEU A 1 170 ? -22.804 2.658 -1.866 1.00 97.06 170 LEU A N 1
ATOM 1313 C CA . LEU A 1 170 ? -22.278 3.759 -2.680 1.00 97.06 170 LEU A CA 1
ATOM 1314 C C . LEU A 1 170 ? -20.806 4.070 -2.384 1.00 97.06 170 LEU A C 1
ATOM 1316 O O . LEU A 1 170 ? -20.094 4.489 -3.289 1.00 97.06 170 LEU A O 1
ATOM 1320 N N . ALA A 1 171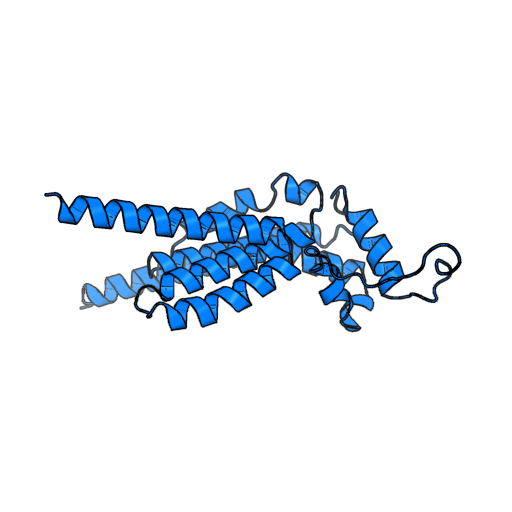 ? -20.341 3.849 -1.153 1.00 96.38 171 ALA A N 1
ATOM 1321 C CA . ALA A 1 171 ? -18.931 3.996 -0.805 1.00 96.38 171 ALA A CA 1
ATOM 1322 C C . ALA A 1 171 ? -18.105 2.749 -1.160 1.00 96.38 171 ALA A C 1
ATOM 1324 O O . ALA A 1 171 ? -17.030 2.859 -1.744 1.00 96.38 171 ALA A O 1
ATOM 1325 N N . MET A 1 172 ? -18.584 1.552 -0.811 1.00 96.88 172 MET A N 1
ATOM 1326 C CA . MET A 1 172 ? -17.785 0.327 -0.909 1.00 96.88 172 MET A CA 1
ATOM 1327 C C . MET A 1 172 ? -17.633 -0.180 -2.341 1.00 96.88 172 MET A C 1
ATOM 1329 O O . MET A 1 172 ? -16.577 -0.705 -2.672 1.00 96.88 172 MET A O 1
ATOM 1333 N N . VAL A 1 173 ? -18.640 -0.012 -3.203 1.00 97.50 173 VAL A N 1
ATOM 1334 C CA . VAL A 1 173 ? -18.564 -0.452 -4.606 1.00 97.50 173 VAL A CA 1
ATOM 1335 C C . VAL A 1 173 ? -17.436 0.244 -5.379 1.00 97.50 173 VAL A C 1
ATOM 1337 O O . VAL A 1 173 ? -16.600 -0.472 -5.931 1.00 97.50 173 VAL A O 1
ATOM 1340 N N . PRO A 1 174 ? -17.336 1.590 -5.424 1.00 98.31 174 PRO A N 1
ATOM 1341 C CA . PRO A 1 174 ? -16.240 2.241 -6.141 1.00 98.31 174 PRO A CA 1
ATOM 1342 C C . PRO A 1 174 ? -14.876 1.957 -5.505 1.00 98.31 174 PRO A C 1
ATOM 1344 O O . PRO A 1 174 ? -13.904 1.765 -6.229 1.00 98.31 174 PRO A O 1
ATOM 1347 N N . LEU A 1 175 ? -14.794 1.862 -4.174 1.00 98.38 175 LEU A N 1
ATOM 1348 C CA . LEU A 1 175 ? -13.548 1.522 -3.482 1.00 98.38 175 LEU A CA 1
ATOM 1349 C C . LEU A 1 175 ? -13.079 0.095 -3.800 1.00 98.38 175 LEU A C 1
ATOM 1351 O O . LEU A 1 175 ? -11.909 -0.116 -4.110 1.00 98.38 175 LEU A O 1
ATOM 1355 N N . ALA A 1 176 ? -13.987 -0.882 -3.787 1.00 98.06 176 ALA A N 1
ATOM 1356 C CA . ALA A 1 176 ? -13.680 -2.254 -4.175 1.00 98.06 176 ALA A CA 1
ATOM 1357 C C . ALA A 1 176 ? -13.340 -2.354 -5.671 1.00 98.06 176 ALA A C 1
ATOM 1359 O O . ALA A 1 176 ? -12.411 -3.070 -6.035 1.00 98.06 176 ALA A O 1
ATOM 1360 N N . GLY A 1 177 ? -14.033 -1.595 -6.527 1.00 98.19 177 GLY A N 1
ATOM 1361 C CA . GLY A 1 177 ? -13.717 -1.482 -7.952 1.00 98.19 177 GLY A CA 1
ATOM 1362 C C . GLY A 1 177 ? -12.321 -0.908 -8.201 1.00 98.19 177 GLY A C 1
ATOM 1363 O O . GLY A 1 177 ? -11.583 -1.437 -9.029 1.00 98.19 177 GLY A O 1
ATOM 1364 N N . ALA A 1 178 ? -11.912 0.110 -7.439 1.00 98.25 178 ALA A N 1
ATOM 1365 C CA . ALA A 1 178 ? -10.555 0.643 -7.500 1.00 98.25 178 ALA A CA 1
ATOM 1366 C C . ALA A 1 178 ? -9.524 -0.424 -7.103 1.00 98.25 178 ALA A C 1
ATOM 1368 O O . ALA A 1 178 ? -8.584 -0.668 -7.852 1.00 98.25 178 ALA A O 1
ATOM 1369 N N . VAL A 1 179 ? -9.734 -1.130 -5.986 1.00 98.56 179 VAL A N 1
ATOM 1370 C CA . VAL A 1 179 ? -8.855 -2.237 -5.565 1.00 98.56 179 VAL A CA 1
ATOM 1371 C C . VAL A 1 179 ? -8.795 -3.351 -6.620 1.00 98.56 179 VAL A C 1
ATOM 1373 O O . VAL A 1 179 ? -7.721 -3.899 -6.851 1.00 98.56 179 VAL A O 1
ATOM 1376 N N . TYR A 1 180 ? -9.908 -3.667 -7.288 1.00 98.38 180 TYR A N 1
ATOM 1377 C CA . TYR A 1 180 ? -9.946 -4.649 -8.377 1.00 98.38 180 TYR A CA 1
ATOM 1378 C C . TYR A 1 180 ? -9.056 -4.245 -9.552 1.00 98.38 180 TYR A C 1
ATOM 1380 O O . TYR A 1 180 ? -8.288 -5.073 -10.035 1.00 98.38 180 TYR A O 1
ATOM 1388 N N . VAL A 1 181 ? -9.116 -2.979 -9.977 1.00 98.12 181 VAL A N 1
ATOM 1389 C CA . VAL A 1 181 ? -8.233 -2.454 -11.029 1.00 98.12 181 VAL A CA 1
ATOM 1390 C C . VAL A 1 181 ? -6.765 -2.589 -10.621 1.00 98.12 181 VAL A C 1
ATOM 1392 O O . VAL A 1 181 ? -5.943 -3.007 -11.435 1.00 98.12 181 VAL A O 1
ATOM 1395 N N . LEU A 1 182 ? -6.441 -2.285 -9.360 1.00 98.12 182 LEU A N 1
ATOM 1396 C CA . LEU A 1 182 ? -5.079 -2.423 -8.847 1.00 98.12 182 LEU A CA 1
ATOM 1397 C C . LEU A 1 182 ? -4.611 -3.883 -8.889 1.00 98.12 182 LEU A C 1
ATOM 1399 O O . LEU A 1 182 ? -3.573 -4.177 -9.485 1.00 98.12 182 LEU A O 1
ATOM 1403 N N . HIS A 1 183 ? -5.367 -4.802 -8.277 1.00 98.25 183 HIS A N 1
ATOM 1404 C CA . HIS A 1 183 ? -5.014 -6.219 -8.255 1.00 98.25 183 HIS A CA 1
ATOM 1405 C C . HIS A 1 183 ? -6.173 -7.155 -7.860 1.00 98.25 183 HIS A C 1
ATOM 1407 O O . HIS A 1 183 ? -6.781 -7.012 -6.793 1.00 98.25 183 HIS A O 1
ATOM 1413 N N . VAL A 1 184 ? -6.398 -8.221 -8.637 1.00 98.19 184 VAL A N 1
ATOM 1414 C CA . VAL A 1 184 ? -7.491 -9.188 -8.406 1.00 98.19 184 VAL A CA 1
ATOM 1415 C C . VAL A 1 184 ? -7.403 -9.909 -7.059 1.00 98.19 184 VAL A C 1
ATOM 1417 O O . VAL A 1 184 ? -8.412 -10.042 -6.371 1.00 98.19 184 VAL A O 1
ATOM 1420 N N . TYR A 1 185 ? -6.211 -10.343 -6.629 1.00 97.62 185 TYR A N 1
ATOM 1421 C CA . TYR A 1 185 ? -6.068 -11.031 -5.338 1.00 97.62 185 TYR A CA 1
ATOM 1422 C C . TYR A 1 185 ? -6.282 -10.088 -4.146 1.00 97.62 185 TYR A C 1
ATOM 1424 O O . TYR A 1 185 ? -6.800 -10.518 -3.117 1.00 97.62 185 TYR A O 1
ATOM 1432 N N . ALA A 1 186 ? -5.943 -8.802 -4.288 1.00 98.06 186 ALA A N 1
ATOM 1433 C CA . ALA A 1 186 ? -6.197 -7.807 -3.249 1.00 98.06 186 ALA A CA 1
ATOM 1434 C C . ALA A 1 186 ? -7.709 -7.556 -3.118 1.00 98.06 186 ALA A C 1
ATOM 1436 O O . ALA A 1 186 ? -8.255 -7.537 -2.014 1.00 98.06 186 ALA A O 1
ATOM 1437 N N . PHE A 1 187 ? -8.411 -7.481 -4.253 1.00 98.44 187 PHE A N 1
ATOM 1438 C CA . PHE A 1 187 ? -9.870 -7.431 -4.288 1.00 98.44 187 PHE A CA 1
ATOM 1439 C C . PHE A 1 187 ? -10.512 -8.673 -3.660 1.00 98.44 187 PHE A C 1
ATOM 1441 O O . PHE A 1 187 ? -11.411 -8.541 -2.830 1.00 98.44 187 PHE A O 1
ATOM 1448 N N . ALA A 1 188 ? -10.029 -9.872 -3.996 1.00 98.31 188 ALA A N 1
ATOM 1449 C CA . ALA A 1 188 ? -10.529 -11.115 -3.418 1.00 98.31 188 ALA A CA 1
ATOM 1450 C C . ALA A 1 188 ? -10.342 -11.150 -1.891 1.00 98.31 188 ALA A C 1
ATOM 1452 O O . ALA A 1 188 ? -11.254 -11.559 -1.172 1.00 98.31 188 ALA A O 1
ATOM 1453 N N . PHE A 1 189 ? -9.200 -10.667 -1.388 1.00 97.94 189 PHE A N 1
ATOM 1454 C CA . PHE A 1 189 ? -8.957 -10.535 0.048 1.00 97.94 189 PHE A CA 1
ATOM 1455 C C . PHE A 1 189 ? -9.942 -9.561 0.704 1.00 97.94 189 PHE A C 1
ATOM 1457 O O . PHE A 1 189 ? -10.560 -9.907 1.710 1.00 97.94 189 PHE A O 1
ATOM 1464 N N . LEU A 1 190 ? -10.129 -8.366 0.129 1.00 98.38 190 LEU A N 1
ATOM 1465 C CA . LEU A 1 190 ? -11.086 -7.373 0.628 1.00 98.38 190 LEU A CA 1
ATOM 1466 C C . LEU A 1 190 ? -12.507 -7.948 0.692 1.00 98.38 190 LEU A C 1
ATOM 1468 O O . LEU A 1 190 ? -13.175 -7.851 1.723 1.00 98.38 190 LEU A O 1
ATOM 1472 N N . PHE A 1 191 ? -12.950 -8.566 -0.404 1.00 97.19 191 PHE A N 1
ATOM 1473 C CA . PHE A 1 191 ? -14.262 -9.192 -0.501 1.00 97.19 191 PHE A CA 1
ATOM 1474 C C . PHE A 1 191 ? -14.434 -10.289 0.552 1.00 97.19 191 PHE A C 1
ATOM 1476 O O . PHE A 1 191 ? -15.416 -10.277 1.293 1.00 97.19 191 PHE A O 1
ATOM 1483 N N . GLY A 1 192 ? -13.463 -11.200 0.665 1.00 97.88 192 GLY A N 1
ATOM 1484 C CA . GLY A 1 192 ? -13.484 -12.278 1.650 1.00 97.88 192 GLY A CA 1
ATOM 1485 C C . GLY A 1 192 ? -13.528 -11.757 3.087 1.00 97.88 192 GLY A C 1
ATOM 1486 O O . GLY A 1 192 ? -14.333 -12.233 3.886 1.00 97.88 192 GLY A O 1
ATOM 1487 N N . ALA A 1 193 ? -12.728 -10.738 3.409 1.00 97.19 193 ALA A N 1
ATOM 1488 C CA . ALA A 1 193 ? -12.717 -10.117 4.729 1.00 97.19 193 ALA A CA 1
ATOM 1489 C C . ALA A 1 193 ? -14.085 -9.513 5.086 1.00 97.19 193 ALA A C 1
ATOM 1491 O O . ALA A 1 193 ? -14.630 -9.820 6.147 1.00 97.19 193 ALA A O 1
ATOM 1492 N N . ILE A 1 194 ? -14.676 -8.713 4.192 1.00 95.19 194 ILE A N 1
ATOM 1493 C CA . ILE A 1 194 ? -16.002 -8.118 4.418 1.00 95.19 194 ILE A CA 1
ATOM 1494 C C . ILE A 1 194 ? -17.072 -9.209 4.528 1.00 95.19 194 ILE A C 1
ATOM 1496 O O . ILE A 1 194 ? -17.874 -9.177 5.459 1.00 95.19 194 ILE A O 1
ATOM 1500 N N . ALA A 1 195 ? -17.067 -10.201 3.635 1.00 95.19 195 ALA A N 1
ATOM 1501 C CA . ALA A 1 195 ? -18.039 -11.292 3.652 1.00 95.19 195 ALA A CA 1
ATOM 1502 C C . ALA A 1 195 ? -18.008 -12.070 4.978 1.00 95.19 195 ALA A C 1
ATOM 1504 O O . ALA A 1 195 ? -19.057 -12.333 5.567 1.00 95.19 195 ALA A O 1
ATOM 1505 N N . LEU A 1 196 ? -16.812 -12.391 5.484 1.00 96.69 196 LEU A N 1
ATOM 1506 C CA . LEU A 1 196 ? -16.640 -13.072 6.769 1.00 96.69 196 LEU A CA 1
ATOM 1507 C C . LEU A 1 196 ? -17.099 -12.209 7.950 1.00 96.69 196 LEU A C 1
ATOM 1509 O O . LEU A 1 196 ? -17.739 -12.717 8.873 1.00 96.69 196 LEU A O 1
ATOM 1513 N N . LEU A 1 197 ? -16.801 -10.908 7.928 1.00 93.69 197 LEU A N 1
ATOM 1514 C CA . LEU A 1 197 ? -17.227 -9.984 8.978 1.00 93.69 197 LEU A CA 1
ATOM 1515 C C . LEU A 1 197 ? -18.755 -9.838 9.020 1.00 93.69 197 LEU A C 1
ATOM 1517 O O . LEU A 1 197 ? -19.345 -9.958 10.097 1.00 93.69 197 LEU A O 1
ATOM 1521 N N . GLU A 1 198 ? -19.397 -9.646 7.866 1.00 91.94 198 GLU A N 1
ATOM 1522 C CA . GLU A 1 198 ? -20.857 -9.549 7.745 1.00 91.94 198 GLU A CA 1
ATOM 1523 C C . GLU A 1 198 ? -21.541 -10.858 8.171 1.00 91.94 198 GLU A C 1
ATOM 1525 O O . GLU A 1 198 ? -22.478 -10.840 8.973 1.00 91.94 198 GLU A O 1
ATOM 1530 N N . ALA A 1 199 ? -21.025 -12.012 7.729 1.00 93.69 199 ALA A N 1
ATOM 1531 C CA . ALA A 1 199 ? -21.521 -13.319 8.163 1.00 93.69 199 ALA A CA 1
ATOM 1532 C C . ALA A 1 199 ? -21.412 -13.490 9.688 1.00 93.69 199 ALA A C 1
ATOM 1534 O O . ALA A 1 199 ? -22.353 -13.948 10.342 1.00 93.69 199 ALA A O 1
ATOM 1535 N N . GLY A 1 200 ? -20.291 -13.065 10.278 1.00 92.62 200 GLY A N 1
ATOM 1536 C CA . GLY A 1 200 ? -20.080 -13.096 11.723 1.00 92.62 200 GLY A CA 1
ATOM 1537 C C . GLY A 1 200 ? -21.033 -12.179 12.496 1.00 92.62 200 GLY A C 1
ATOM 1538 O O . GLY A 1 200 ? -21.529 -12.559 13.561 1.00 92.62 200 GLY A O 1
ATOM 1539 N N . PHE A 1 201 ? -21.321 -10.980 11.984 1.00 88.75 201 PHE A N 1
ATOM 1540 C CA . PHE A 1 201 ? -22.305 -10.082 12.593 1.00 88.75 201 PHE A CA 1
ATOM 1541 C C . PHE A 1 201 ? -23.720 -10.642 12.522 1.00 88.75 201 PHE A C 1
ATOM 1543 O O . PHE A 1 201 ? -24.432 -10.632 13.528 1.00 88.75 201 PHE A O 1
ATOM 1550 N N . TRP A 1 202 ? -24.097 -11.204 11.380 1.00 89.31 202 TRP A N 1
ATOM 1551 C CA . TRP A 1 202 ? -25.394 -11.836 11.197 1.00 89.31 202 TRP A CA 1
ATOM 1552 C C . TRP A 1 202 ? -25.594 -13.046 12.117 1.00 89.31 202 TRP A C 1
ATOM 1554 O O . TRP A 1 202 ? -26.642 -13.171 12.757 1.00 89.31 202 TRP A O 1
ATOM 1564 N N . TRP A 1 203 ? -24.572 -13.896 12.262 1.00 91.31 203 TRP A N 1
ATOM 1565 C CA . TRP A 1 203 ? -24.603 -15.039 13.178 1.00 91.31 203 TRP A CA 1
ATOM 1566 C C . TRP A 1 203 ? -24.837 -14.606 14.632 1.00 91.31 203 TRP A C 1
ATOM 1568 O O . TRP A 1 203 ? -25.716 -15.135 15.314 1.00 91.31 203 TRP A O 1
ATOM 1578 N N . ARG A 1 204 ? -24.102 -13.587 15.103 1.00 91.00 204 ARG A N 1
ATOM 1579 C CA . ARG A 1 204 ? -24.272 -13.031 16.457 1.00 91.00 204 ARG A CA 1
ATOM 1580 C C . ARG A 1 204 ? -25.635 -12.368 16.663 1.00 91.00 204 ARG A C 1
ATOM 1582 O O . ARG A 1 204 ? -26.177 -12.444 17.762 1.00 91.00 204 ARG A O 1
ATOM 1589 N N . GLY A 1 205 ? -26.191 -11.734 15.630 1.00 85.88 205 GLY A N 1
ATOM 1590 C CA . GLY A 1 205 ? -27.533 -11.150 15.671 1.00 85.88 205 GLY A CA 1
ATOM 1591 C C . GLY A 1 205 ? -28.624 -12.202 15.877 1.00 85.88 205 GLY A C 1
ATOM 1592 O O . GLY A 1 205 ? -29.503 -12.012 16.712 1.00 85.88 205 GLY A O 1
ATOM 1593 N N . ARG A 1 206 ? -28.526 -13.349 15.190 1.00 77.12 206 ARG A N 1
ATOM 1594 C CA . ARG A 1 206 ? -29.457 -14.479 15.370 1.00 77.12 206 ARG A CA 1
ATOM 1595 C C . ARG A 1 206 ? -29.422 -15.053 16.782 1.00 77.12 206 ARG A C 1
ATOM 1597 O O . ARG A 1 206 ? -30.479 -15.238 17.371 1.00 77.12 206 ARG A O 1
ATOM 1604 N N . ALA A 1 207 ? -28.227 -15.271 17.331 1.00 73.38 207 ALA A N 1
ATOM 1605 C CA . ALA A 1 207 ? -28.060 -15.843 18.668 1.00 73.38 207 ALA A CA 1
ATOM 1606 C C . ALA A 1 207 ? -28.714 -15.001 19.782 1.00 73.38 207 ALA A C 1
ATOM 1608 O O . ALA A 1 207 ? -29.119 -15.546 20.802 1.00 73.38 207 ALA A O 1
ATOM 1609 N N . ARG A 1 208 ? -28.844 -13.681 19.584 1.00 6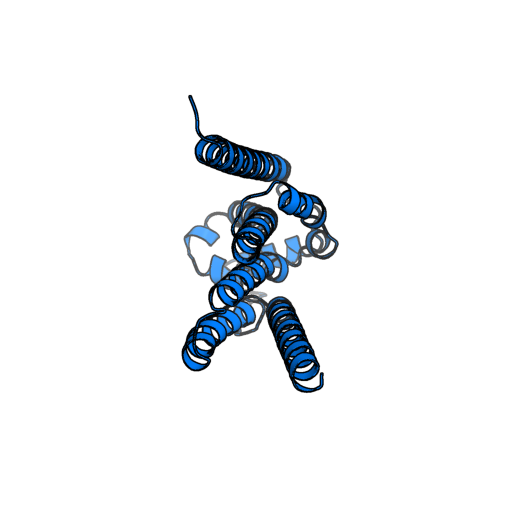5.94 208 ARG A N 1
ATOM 1610 C CA . ARG A 1 208 ? -29.505 -12.764 20.530 1.00 65.94 208 ARG A CA 1
ATOM 1611 C C . ARG A 1 208 ? -31.035 -12.761 20.446 1.00 65.94 208 ARG A C 1
ATOM 1613 O O . ARG A 1 208 ? -31.662 -12.236 21.350 1.00 65.94 208 ARG A O 1
ATOM 1620 N N . MET A 1 209 ? -31.628 -13.284 19.371 1.00 55.12 209 MET A N 1
ATOM 1621 C CA . MET A 1 209 ? -33.090 -13.365 19.209 1.00 55.12 209 MET A CA 1
ATOM 1622 C C . MET A 1 209 ? -33.665 -14.707 19.686 1.00 55.12 209 MET A C 1
ATOM 1624 O O . MET A 1 209 ? -34.879 -14.857 19.765 1.00 55.12 209 MET A O 1
ATOM 1628 N N . SER A 1 210 ? -32.803 -15.693 19.946 1.00 59.41 210 SER A N 1
ATOM 1629 C CA . SER A 1 210 ? -33.172 -17.062 20.323 1.00 59.41 210 SER A CA 1
ATOM 1630 C C . SER A 1 210 ? -33.006 -17.382 21.815 1.00 59.41 210 SER A C 1
ATOM 1632 O O . SER A 1 210 ? -33.210 -18.533 22.192 1.00 59.41 210 SER A O 1
ATOM 1634 N N . GLY A 1 211 ? -32.591 -16.417 22.640 1.00 49.78 211 GLY A N 1
ATOM 1635 C CA . GLY A 1 211 ? -32.462 -16.542 24.098 1.00 49.78 211 GLY A CA 1
ATOM 1636 C C . GLY A 1 211 ? -33.203 -15.415 24.792 1.00 49.78 211 GLY A C 1
ATOM 1637 O O . GLY A 1 211 ? -33.727 -15.674 25.894 1.00 49.78 211 GLY A O 1
#

pLDDT: mean 93.47, std 7.01, range [49.78, 98.56]